Protein AF-0000000076576596 (afdb_homodimer)

Structure (mmCIF, N/CA/C/O backbone):
data_AF-0000000076576596-model_v1
#
loop_
_entity.id
_entity.type
_entity.pdbx_description
1 polymer 'CMP/dCMP-type deaminase domain-containing protein'
#
loop_
_atom_site.group_PDB
_atom_site.id
_atom_site.type_symbol
_atom_site.label_atom_id
_atom_site.label_alt_id
_atom_site.label_comp_id
_atom_site.label_asym_id
_atom_site.label_entity_id
_atom_site.label_seq_id
_atom_site.pdbx_PDB_ins_code
_atom_site.Cartn_x
_atom_site.Cartn_y
_atom_site.Cartn_z
_atom_site.occupancy
_atom_site.B_iso_or_equiv
_atom_site.auth_seq_id
_atom_site.auth_comp_id
_atom_site.auth_asym_id
_atom_site.auth_atom_id
_atom_site.pdbx_PDB_model_num
ATOM 1 N N . MET A 1 1 ? -6.586 -19.156 -8.461 1 98.44 1 MET A N 1
ATOM 2 C CA . MET A 1 1 ? -5.191 -19.266 -8.031 1 98.44 1 MET A CA 1
ATOM 3 C C . MET A 1 1 ? -4.281 -19.562 -9.219 1 98.44 1 MET A C 1
ATOM 5 O O . MET A 1 1 ? -3.191 -19 -9.32 1 98.44 1 MET A O 1
ATOM 9 N N . GLU A 1 2 ? -4.719 -20.391 -10.133 1 98.69 2 GLU A N 1
ATOM 10 C CA . GLU A 1 2 ? -3.922 -20.641 -11.328 1 98.69 2 GLU A CA 1
ATOM 11 C C . GLU A 1 2 ? -3.631 -19.359 -12.086 1 98.69 2 GLU A C 1
ATOM 13 O O . GLU A 1 2 ? -2.514 -19.156 -12.57 1 98.69 2 GLU A O 1
ATOM 18 N N . ARG A 1 3 ? -4.645 -18.484 -12.211 1 98.88 3 ARG A N 1
ATOM 19 C CA . ARG A 1 3 ? -4.473 -17.203 -12.891 1 98.88 3 ARG A CA 1
ATOM 20 C C . ARG A 1 3 ? -3.486 -16.312 -12.141 1 98.88 3 ARG A C 1
ATOM 22 O O . ARG A 1 3 ? -2.629 -15.672 -12.758 1 98.88 3 ARG A O 1
ATOM 29 N N . ALA A 1 4 ? -3.586 -16.234 -10.836 1 98.94 4 ALA A N 1
ATOM 30 C CA . ALA A 1 4 ? -2.65 -15.453 -10.031 1 98.94 4 ALA A CA 1
ATOM 31 C C . ALA A 1 4 ? -1.221 -15.953 -10.211 1 98.94 4 ALA A C 1
ATOM 33 O O . ALA A 1 4 ? -0.292 -15.156 -10.367 1 98.94 4 ALA A O 1
ATOM 34 N N . ILE A 1 5 ? -1.035 -17.25 -10.148 1 98.94 5 ILE A N 1
ATOM 35 C CA . ILE A 1 5 ? 0.281 -17.859 -10.312 1 98.94 5 ILE A CA 1
ATOM 36 C C . ILE A 1 5 ? 0.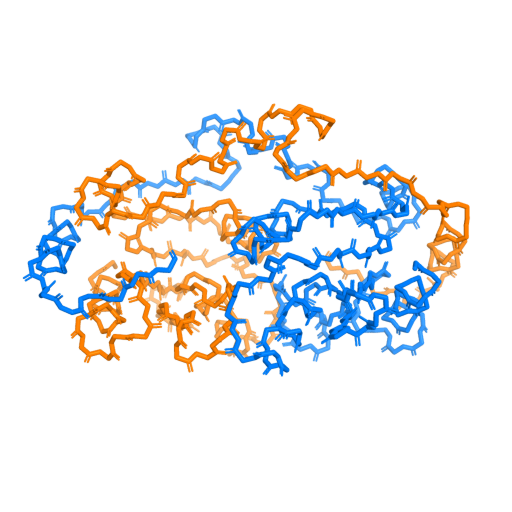812 -17.547 -11.711 1 98.94 5 ILE A C 1
ATOM 38 O O . ILE A 1 5 ? 1.99 -17.219 -11.883 1 98.94 5 ILE A O 1
ATOM 42 N N . TYR A 1 6 ? -0.051 -17.609 -12.703 1 98.94 6 TYR A N 1
ATOM 43 C CA . TYR A 1 6 ? 0.369 -17.266 -14.055 1 98.94 6 TYR A CA 1
ATOM 44 C C . TYR A 1 6 ? 0.829 -15.812 -14.125 1 98.94 6 TYR A C 1
ATOM 46 O O . TYR A 1 6 ? 1.854 -15.508 -14.742 1 98.94 6 TYR A O 1
ATOM 54 N N . LEU A 1 7 ? 0.094 -14.914 -13.555 1 98.94 7 LEU A N 1
ATOM 55 C CA . LEU A 1 7 ? 0.462 -13.508 -13.547 1 98.94 7 LEU A CA 1
ATOM 56 C C . LEU A 1 7 ? 1.801 -13.297 -12.844 1 98.94 7 LEU A C 1
ATOM 58 O O . LEU A 1 7 ? 2.578 -12.422 -13.227 1 98.94 7 LEU A O 1
ATOM 62 N N . SER A 1 8 ? 2.033 -14.07 -11.789 1 98.75 8 SER A N 1
ATOM 63 C CA . SER A 1 8 ? 3.338 -14 -11.141 1 98.75 8 SER A CA 1
ATOM 64 C C . SER A 1 8 ? 4.457 -14.398 -12.094 1 98.75 8 SER A C 1
ATOM 66 O O . SER A 1 8 ? 5.531 -13.797 -12.078 1 98.75 8 SER A O 1
ATOM 68 N N . ARG A 1 9 ? 4.223 -15.406 -12.93 1 98.56 9 ARG A N 1
ATOM 69 C CA . ARG A 1 9 ? 5.172 -15.82 -13.953 1 98.56 9 ARG A CA 1
ATOM 70 C C . ARG A 1 9 ? 5.398 -14.703 -14.969 1 98.56 9 ARG A C 1
ATOM 72 O O . ARG A 1 9 ? 6.535 -14.438 -15.367 1 98.56 9 ARG A O 1
ATOM 79 N N . VAL A 1 10 ? 4.355 -14.055 -15.383 1 98.62 10 VAL A N 1
ATOM 80 C CA . VAL A 1 10 ? 4.438 -12.93 -16.312 1 98.62 10 VAL A CA 1
ATOM 81 C C . VAL A 1 10 ? 5.355 -11.852 -15.734 1 98.62 10 VAL A C 1
ATOM 83 O O . VAL A 1 10 ? 6.254 -11.359 -16.422 1 98.62 10 VAL A O 1
ATOM 86 N N . ALA A 1 11 ? 5.207 -11.562 -14.469 1 98.06 11 ALA A N 1
ATOM 87 C CA . ALA A 1 11 ? 5.969 -10.5 -13.82 1 98.06 11 ALA A CA 1
ATOM 88 C C . ALA A 1 11 ? 7.453 -10.844 -13.766 1 98.06 11 ALA A C 1
ATOM 90 O O . ALA A 1 11 ? 8.297 -10.055 -14.195 1 98.06 11 ALA A O 1
ATOM 91 N N . GLY A 1 12 ? 7.75 -11.984 -13.242 1 96.81 12 GLY A N 1
ATOM 92 C CA . GLY A 1 12 ? 9.125 -12.305 -12.906 1 96.81 12 GLY A CA 1
ATOM 93 C C . GLY A 1 12 ? 9.891 -12.945 -14.055 1 96.81 12 GLY A C 1
ATOM 94 O O . GLY A 1 12 ? 11.102 -12.766 -14.18 1 96.81 12 GLY A O 1
ATOM 95 N N . LEU A 1 13 ? 9.172 -13.711 -14.906 1 97.19 13 LEU A N 1
ATOM 96 C CA . LEU A 1 13 ? 9.867 -14.555 -15.875 1 97.19 13 LEU A CA 1
ATOM 97 C C . LEU A 1 13 ? 9.656 -14.039 -17.297 1 97.19 13 LEU A C 1
ATOM 99 O O . LEU A 1 13 ? 10.578 -14.047 -18.109 1 97.19 13 LEU A O 1
ATOM 103 N N . GLU A 1 14 ? 8.508 -13.578 -17.609 1 97.12 14 GLU A N 1
ATOM 104 C CA . GLU A 1 14 ? 8.203 -13.234 -19 1 97.12 14 GLU A CA 1
ATOM 105 C C . GLU A 1 14 ? 8.508 -11.766 -19.281 1 97.12 14 GLU A C 1
ATOM 107 O O . GLU A 1 14 ? 9.266 -11.453 -20.203 1 97.12 14 GLU A O 1
ATOM 112 N N . LYS A 1 15 ? 7.977 -10.867 -18.469 1 97 15 LYS A N 1
ATOM 113 C CA . LYS A 1 15 ? 8.125 -9.438 -18.719 1 97 15 LYS A CA 1
ATOM 114 C C . LYS A 1 15 ? 9.195 -8.828 -17.828 1 97 15 LYS A C 1
ATOM 116 O O . LYS A 1 15 ? 9.68 -7.727 -18.078 1 97 15 LYS A O 1
ATOM 121 N N . ARG A 1 16 ? 9.5 -9.516 -16.766 1 95.81 16 ARG A N 1
ATOM 122 C CA . ARG A 1 16 ? 10.562 -9.109 -15.852 1 95.81 16 ARG A CA 1
ATOM 123 C C . ARG A 1 16 ? 10.32 -7.699 -15.32 1 95.81 16 ARG A C 1
ATOM 125 O O . ARG A 1 16 ? 11.219 -6.859 -15.344 1 95.81 16 ARG A O 1
ATOM 132 N N . THR A 1 17 ? 9.117 -7.457 -14.883 1 96.81 17 THR A N 1
ATOM 133 C CA . THR A 1 17 ? 8.688 -6.152 -14.383 1 96.81 17 THR A CA 1
ATOM 134 C C . THR A 1 17 ? 8.945 -6.035 -12.883 1 96.81 17 THR A C 1
ATOM 136 O O . THR A 1 17 ? 8.766 -4.965 -12.305 1 96.81 17 THR A O 1
ATOM 139 N N . GLY A 1 18 ? 9.344 -7.078 -12.25 1 95.06 18 GLY A N 1
ATOM 140 C CA . GLY A 1 18 ? 9.602 -7.234 -10.828 1 95.06 18 GLY A CA 1
ATOM 141 C C . GLY A 1 18 ? 9.68 -8.68 -10.391 1 95.06 18 GLY A C 1
ATOM 142 O O . GLY A 1 18 ? 9.914 -9.57 -11.203 1 95.06 18 GLY A O 1
ATOM 143 N N . GLY A 1 19 ? 9.586 -8.969 -9.109 1 95.31 19 GLY A N 1
ATOM 144 C CA . GLY A 1 19 ? 9.555 -10.336 -8.617 1 95.31 19 GLY A CA 1
ATOM 145 C C . GLY A 1 19 ? 8.312 -11.094 -9.031 1 95.31 19 GLY A C 1
ATOM 146 O O . GLY A 1 19 ? 7.375 -10.508 -9.578 1 95.31 19 GLY A O 1
ATOM 147 N N . CYS A 1 20 ? 8.312 -12.359 -8.766 1 97.5 20 CYS A N 1
ATOM 148 C CA . CYS A 1 20 ? 7.223 -13.242 -9.172 1 97.5 20 CYS A CA 1
ATOM 149 C C . CYS A 1 20 ? 6.027 -13.102 -8.234 1 97.5 20 CYS A C 1
ATOM 151 O O . CYS A 1 20 ? 5.781 -13.977 -7.398 1 97.5 20 CYS A O 1
ATOM 153 N N . PHE A 1 21 ? 5.27 -12.109 -8.422 1 98.25 21 PHE A N 1
ATOM 154 C CA . PHE A 1 21 ? 4.082 -11.852 -7.625 1 98.25 21 PHE A CA 1
ATOM 155 C C . PHE A 1 21 ? 2.898 -11.484 -8.516 1 98.25 21 PHE A C 1
ATOM 157 O O . PHE A 1 21 ? 2.992 -10.562 -9.336 1 98.25 21 PHE A O 1
ATOM 164 N N . GLY A 1 22 ? 1.83 -12.156 -8.445 1 98.88 22 GLY A N 1
ATOM 165 C CA . GLY A 1 22 ? 0.584 -11.914 -9.156 1 98.88 22 GLY A CA 1
ATOM 166 C C . GLY A 1 22 ? -0.646 -12.148 -8.297 1 98.88 22 GLY A C 1
ATOM 167 O O . GLY A 1 22 ? -0.59 -12.883 -7.312 1 98.88 22 GLY A O 1
ATOM 168 N N . ALA A 1 23 ? -1.757 -11.477 -8.617 1 98.94 23 ALA A N 1
ATOM 169 C CA . ALA A 1 23 ? -2.979 -11.586 -7.828 1 98.94 23 ALA A CA 1
ATOM 170 C C . ALA A 1 23 ? -4.215 -11.328 -8.688 1 98.94 23 ALA A C 1
ATOM 172 O O . ALA A 1 23 ? -4.129 -10.656 -9.719 1 98.94 23 ALA A O 1
ATOM 173 N N . VAL A 1 24 ? -5.355 -11.836 -8.273 1 98.94 24 VAL A N 1
ATOM 174 C CA . VAL A 1 24 ? -6.648 -11.531 -8.875 1 98.94 24 VAL A CA 1
ATOM 175 C C . VAL A 1 24 ? -7.695 -11.328 -7.781 1 98.94 24 VAL A C 1
ATOM 177 O O . VAL A 1 24 ? -7.594 -11.906 -6.699 1 98.94 24 VAL A O 1
ATOM 180 N N . VAL A 1 25 ? -8.594 -10.492 -7.984 1 98.94 25 VAL A N 1
ATOM 181 C CA . VAL A 1 25 ? -9.773 -10.297 -7.148 1 98.94 25 VAL A CA 1
ATOM 182 C C . VAL A 1 25 ? -10.984 -10.945 -7.809 1 98.94 25 VAL A C 1
ATOM 184 O O . VAL A 1 25 ? -11.242 -10.734 -9 1 98.94 25 VAL A O 1
ATOM 187 N N . VAL A 1 26 ? -11.703 -11.719 -7.074 1 98.94 26 VAL A N 1
ATOM 188 C CA . VAL A 1 26 ? -12.836 -12.477 -7.594 1 98.94 26 VAL A CA 1
ATOM 189 C C . VAL A 1 26 ? -14.109 -12.078 -6.852 1 98.94 26 VAL A C 1
ATOM 191 O O . VAL A 1 26 ? -14.094 -11.922 -5.625 1 98.94 26 VAL A O 1
ATOM 194 N N . LYS A 1 27 ? -15.172 -11.844 -7.516 1 98.75 27 LYS A N 1
ATOM 195 C CA . LYS A 1 27 ? -16.516 -11.609 -6.984 1 98.75 27 LYS A CA 1
ATOM 196 C C . LYS A 1 27 ? -17.531 -12.539 -7.629 1 98.75 27 LYS A C 1
ATOM 198 O O . LYS A 1 27 ? -17.656 -12.578 -8.852 1 98.75 27 LYS A O 1
ATOM 203 N N . ASN A 1 28 ? -18.156 -13.312 -6.883 1 97.88 28 ASN A N 1
ATOM 204 C CA . ASN A 1 28 ? -19.172 -14.227 -7.379 1 97.88 28 ASN A CA 1
ATOM 205 C C . ASN A 1 28 ? -18.625 -15.125 -8.492 1 97.88 28 ASN A C 1
ATOM 207 O O . ASN A 1 28 ? -19.234 -15.234 -9.555 1 97.88 28 ASN A O 1
ATOM 211 N N . GLY A 1 29 ? -17.469 -15.57 -8.305 1 97.56 29 GLY A N 1
ATOM 212 C CA . GLY A 1 29 ? -16.875 -16.562 -9.188 1 97.56 29 GLY A CA 1
ATOM 213 C C . GLY A 1 29 ? -16.25 -15.961 -10.43 1 97.56 29 GLY A C 1
ATOM 214 O O . GLY A 1 29 ? -15.703 -16.688 -11.273 1 97.56 29 GLY A O 1
ATOM 215 N N . LYS A 1 30 ? -16.25 -14.664 -10.492 1 98.62 30 LYS A N 1
ATOM 216 C CA . LYS A 1 30 ? -15.695 -13.984 -11.656 1 98.62 30 LYS A CA 1
ATOM 217 C C . LYS A 1 30 ? -14.523 -13.094 -11.266 1 98.62 30 LYS A C 1
ATOM 219 O O . LYS A 1 30 ? -14.562 -12.422 -10.234 1 98.62 30 LYS A O 1
ATOM 224 N N . ILE A 1 31 ? -13.555 -13.148 -12.109 1 98.88 31 ILE A N 1
ATOM 225 C CA . ILE A 1 31 ? -12.422 -12.25 -11.898 1 98.88 31 ILE A CA 1
ATOM 226 C C . ILE A 1 31 ? -12.836 -10.812 -12.211 1 98.88 31 ILE A C 1
ATOM 228 O O . ILE A 1 31 ? -13.289 -10.516 -13.32 1 98.88 31 ILE A O 1
ATOM 232 N N . VAL A 1 32 ? -12.656 -9.914 -11.234 1 98.88 32 VAL A N 1
ATOM 233 C CA . VAL A 1 32 ? -13.055 -8.523 -11.438 1 98.88 32 VAL A CA 1
ATOM 234 C C . VAL A 1 32 ? -11.828 -7.617 -11.352 1 98.88 32 VAL A C 1
ATOM 236 O O . VAL A 1 32 ? -11.938 -6.406 -11.547 1 98.88 32 VAL A O 1
ATOM 239 N N . GLY A 1 33 ? -10.695 -8.109 -11.109 1 98.94 33 GLY A N 1
ATOM 240 C CA . GLY A 1 33 ? -9.438 -7.379 -11.078 1 98.94 33 GLY A CA 1
ATOM 241 C C . GLY A 1 33 ? -8.219 -8.281 -11.141 1 98.94 33 GLY A C 1
ATOM 242 O O . GLY A 1 33 ? -8.25 -9.406 -10.633 1 98.94 33 GLY A O 1
ATOM 243 N N . GLU A 1 34 ? -7.211 -7.824 -11.742 1 98.94 34 GLU A N 1
ATOM 244 C CA . GLU A 1 34 ? -5.953 -8.555 -11.859 1 98.94 34 GLU A CA 1
ATOM 245 C C . GLU A 1 34 ? -4.754 -7.621 -11.734 1 98.94 34 GLU A C 1
ATOM 247 O O . GLU A 1 34 ? -4.848 -6.438 -12.055 1 98.94 34 GLU A O 1
ATOM 252 N N . GLY A 1 35 ? -3.697 -8.188 -11.266 1 98.81 35 GLY A N 1
ATOM 253 C CA . GLY A 1 35 ? -2.457 -7.43 -11.164 1 98.81 35 GLY A CA 1
ATOM 254 C C . GLY A 1 35 ? -1.236 -8.312 -10.977 1 98.81 35 GLY A C 1
ATOM 255 O O . GLY A 1 35 ? -1.35 -9.453 -10.516 1 98.81 35 GLY A O 1
ATOM 256 N N . TYR A 1 36 ? -0.138 -7.84 -11.406 1 98.81 36 TYR A N 1
ATOM 257 C CA . TYR A 1 36 ? 1.157 -8.445 -11.125 1 98.81 36 TYR A CA 1
ATOM 258 C C . TYR A 1 36 ? 2.209 -7.383 -10.828 1 98.81 36 TYR A C 1
ATOM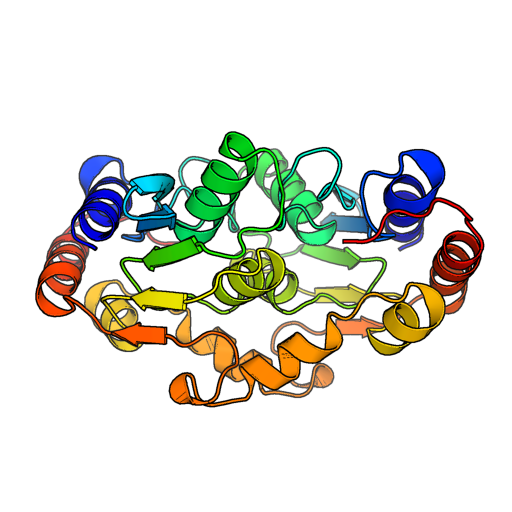 260 O O . TYR A 1 36 ? 1.974 -6.195 -11.047 1 98.81 36 TYR A O 1
ATOM 268 N N . ASN A 1 37 ? 3.303 -7.824 -10.305 1 98.25 37 ASN A N 1
ATOM 269 C CA . ASN A 1 37 ? 4.359 -6.938 -9.828 1 98.25 37 ASN A CA 1
ATOM 270 C C . ASN A 1 37 ? 4.922 -6.078 -10.953 1 98.25 37 ASN A C 1
ATOM 272 O O . ASN A 1 37 ? 5.297 -6.594 -12.008 1 98.25 37 ASN A O 1
ATOM 276 N N . ASN A 1 38 ? 4.918 -4.738 -10.734 1 98.19 38 ASN A N 1
ATOM 277 C CA . ASN A 1 38 ? 5.43 -3.795 -11.727 1 98.19 38 ASN A CA 1
ATOM 278 C C . ASN A 1 38 ? 6.395 -2.795 -11.094 1 98.19 38 ASN A C 1
ATOM 280 O O . ASN A 1 38 ? 6.578 -1.692 -11.617 1 98.19 38 ASN A O 1
ATOM 284 N N . VAL A 1 39 ? 7.031 -3.117 -9.992 1 97.88 39 VAL A N 1
ATOM 285 C CA . VAL A 1 39 ? 7.898 -2.236 -9.219 1 97.88 39 VAL A CA 1
ATOM 286 C C . VAL A 1 39 ? 9.016 -1.7 -10.109 1 97.88 39 VAL A C 1
ATOM 288 O O . VAL A 1 39 ? 9.258 -0.491 -10.148 1 97.88 39 VAL A O 1
ATOM 291 N N . ILE A 1 40 ? 9.656 -2.531 -10.859 1 96.38 40 ILE A N 1
ATOM 292 C CA . ILE A 1 40 ? 10.836 -2.158 -11.633 1 96.38 40 ILE A CA 1
ATOM 293 C C . ILE A 1 40 ? 10.414 -1.418 -12.898 1 96.38 40 ILE A C 1
ATOM 295 O O . ILE A 1 40 ? 10.922 -0.334 -13.195 1 96.38 40 ILE A O 1
ATOM 299 N N . SER A 1 41 ? 9.461 -1.935 -13.602 1 96.44 41 SER A N 1
ATOM 300 C CA . SER A 1 41 ? 9.094 -1.376 -14.898 1 96.44 41 SER A CA 1
ATOM 301 C C . SER A 1 41 ? 8.508 0.025 -14.75 1 96.44 41 SER A C 1
ATOM 303 O O . SER A 1 41 ? 8.586 0.838 -15.68 1 96.44 41 SER A O 1
ATOM 305 N N . HIS A 1 42 ? 7.992 0.365 -13.555 1 97.06 42 HIS A N 1
ATOM 306 C CA . HIS A 1 42 ? 7.324 1.652 -13.406 1 97.06 42 HIS A CA 1
ATOM 307 C C . HIS A 1 42 ? 7.969 2.492 -12.312 1 97.06 42 HIS A C 1
ATOM 309 O O . HIS A 1 42 ? 7.438 3.537 -11.93 1 97.06 42 HIS A O 1
ATOM 315 N N . ASN A 1 43 ? 9.07 2.027 -11.812 1 97.62 43 ASN A N 1
ATOM 316 C CA . ASN A 1 43 ? 9.711 2.709 -10.695 1 97.62 43 ASN A CA 1
ATOM 317 C C . ASN A 1 43 ? 8.711 3.045 -9.594 1 97.62 43 ASN A C 1
ATOM 319 O O . ASN A 1 43 ? 8.602 4.199 -9.18 1 97.62 43 ASN A O 1
ATOM 323 N N . ASP A 1 44 ? 7.977 2.111 -9.156 1 98.5 44 ASP A N 1
ATOM 324 C CA . ASP A 1 44 ? 6.938 2.283 -8.141 1 98.5 44 ASP A CA 1
ATOM 325 C C . ASP A 1 44 ? 7 1.176 -7.094 1 98.5 44 ASP A C 1
ATOM 327 O O . ASP A 1 44 ? 6.477 0.08 -7.309 1 98.5 44 ASP A O 1
ATOM 331 N N . PRO A 1 45 ? 7.551 1.471 -5.941 1 98.06 45 PRO A N 1
ATOM 332 C CA . PRO A 1 45 ? 7.738 0.432 -4.926 1 98.06 45 PRO A CA 1
ATOM 333 C C . PRO A 1 45 ? 6.418 -0.088 -4.363 1 98.06 45 PRO A C 1
ATOM 335 O O . PRO A 1 45 ? 6.402 -1.083 -3.635 1 98.06 45 PRO A O 1
ATOM 338 N N . THR A 1 46 ? 5.273 0.53 -4.738 1 98.31 46 THR A N 1
ATOM 339 C CA . THR A 1 46 ? 3.984 0.136 -4.184 1 98.31 46 THR A CA 1
ATOM 340 C C . THR A 1 46 ? 3.205 -0.722 -5.176 1 98.31 46 THR A C 1
ATOM 342 O O . THR A 1 46 ? 2.139 -1.244 -4.848 1 98.31 46 THR A O 1
ATOM 345 N N . TRP A 1 47 ? 3.73 -0.836 -6.395 1 98.38 47 TRP A N 1
ATOM 346 C CA . TRP A 1 47 ? 2.98 -1.534 -7.434 1 98.38 47 TRP A CA 1
ATOM 347 C C . TRP A 1 47 ? 3.205 -3.041 -7.348 1 98.38 47 TRP A C 1
ATOM 349 O O . TRP A 1 47 ? 3.684 -3.658 -8.297 1 98.38 47 TRP A O 1
ATOM 359 N N . HIS A 1 48 ? 2.787 -3.633 -6.246 1 98.38 48 HIS A N 1
ATOM 360 C CA . HIS A 1 48 ? 2.764 -5.078 -6.055 1 98.38 48 HIS A CA 1
ATOM 361 C C . HIS A 1 48 ? 1.558 -5.707 -6.746 1 98.38 48 HIS A C 1
ATOM 363 O O . HIS A 1 48 ? 0.627 -5 -7.141 1 98.38 48 HIS A O 1
ATOM 369 N N . GLY A 1 49 ? 1.623 -6.988 -6.934 1 98.75 49 GLY A N 1
ATOM 370 C CA . GLY A 1 49 ? 0.534 -7.699 -7.582 1 98.75 49 GLY A CA 1
ATOM 371 C C . GLY A 1 49 ? -0.811 -7.465 -6.922 1 98.75 49 GLY A C 1
ATOM 372 O O . GLY A 1 49 ? -1.809 -7.219 -7.605 1 98.75 49 GLY A O 1
ATOM 373 N N . GLU A 1 50 ? -0.914 -7.574 -5.566 1 98.81 50 GLU A N 1
ATOM 374 C CA . GLU A 1 50 ? -2.154 -7.391 -4.816 1 98.81 50 GLU A CA 1
ATOM 375 C C . GLU A 1 50 ? -2.684 -5.969 -4.969 1 98.81 50 GLU A C 1
ATOM 377 O O . GLU A 1 50 ? -3.885 -5.766 -5.164 1 98.81 50 GLU A O 1
ATOM 382 N N . VAL A 1 51 ? -1.757 -4.996 -4.848 1 98.88 51 VAL A N 1
ATOM 383 C CA . VAL A 1 51 ? -2.143 -3.594 -4.984 1 98.88 51 VAL A CA 1
ATOM 384 C C . VAL A 1 51 ? -2.721 -3.35 -6.375 1 98.88 51 VAL A C 1
ATOM 386 O O . VAL A 1 51 ? -3.771 -2.717 -6.516 1 98.88 51 VAL A O 1
ATOM 389 N N . GLY A 1 52 ? -2.055 -3.879 -7.395 1 98.81 52 GLY A N 1
ATOM 390 C CA . GLY A 1 52 ? -2.566 -3.766 -8.75 1 98.81 52 GLY A CA 1
ATOM 391 C C . GLY A 1 52 ? -3.945 -4.375 -8.922 1 98.81 52 GLY A C 1
ATOM 392 O O . GLY A 1 52 ? -4.82 -3.775 -9.555 1 98.81 52 GLY A O 1
ATOM 393 N N . ALA A 1 53 ? -4.133 -5.555 -8.422 1 98.94 53 ALA A N 1
ATOM 394 C CA . ALA A 1 53 ? -5.406 -6.258 -8.555 1 98.94 53 ALA A CA 1
ATOM 395 C C . ALA A 1 53 ? -6.527 -5.5 -7.852 1 98.94 53 ALA A C 1
ATOM 397 O O . ALA A 1 53 ? -7.637 -5.387 -8.375 1 98.94 53 ALA A O 1
ATOM 398 N N . ILE A 1 54 ? -6.246 -5.016 -6.66 1 98.94 54 ILE A N 1
ATOM 399 C CA . ILE A 1 54 ? -7.227 -4.273 -5.871 1 98.94 54 ILE A CA 1
ATOM 400 C C . ILE A 1 54 ? -7.605 -2.988 -6.605 1 98.94 54 ILE A C 1
ATOM 402 O O . ILE A 1 54 ? -8.789 -2.656 -6.711 1 98.94 54 ILE A O 1
ATOM 406 N N . ARG A 1 55 ? -6.605 -2.275 -7.141 1 98.75 55 ARG A N 1
ATOM 407 C CA . ARG A 1 55 ? -6.879 -1.052 -7.887 1 98.75 55 ARG A CA 1
ATOM 408 C C . ARG A 1 55 ? -7.719 -1.342 -9.125 1 98.75 55 ARG A C 1
ATOM 410 O O . ARG A 1 55 ? -8.672 -0.621 -9.414 1 98.75 55 ARG A O 1
ATOM 417 N N . ASP A 1 56 ? -7.363 -2.352 -9.836 1 98.88 56 ASP A N 1
ATOM 418 C CA . ASP A 1 56 ? -8.102 -2.76 -11.023 1 98.88 56 ASP A CA 1
ATOM 419 C C . ASP A 1 56 ? -9.555 -3.082 -10.688 1 98.88 56 ASP A C 1
ATOM 421 O O . ASP A 1 56 ? -10.477 -2.592 -11.344 1 98.88 56 ASP A O 1
ATOM 425 N N . ALA A 1 57 ? -9.805 -3.895 -9.68 1 98.94 57 ALA A N 1
ATOM 426 C CA . ALA A 1 57 ? -11.148 -4.273 -9.25 1 98.94 57 ALA A CA 1
ATOM 427 C C . ALA A 1 57 ? -11.961 -3.049 -8.836 1 98.94 57 ALA A C 1
ATOM 429 O O . ALA A 1 57 ? -13.125 -2.904 -9.211 1 98.94 57 ALA A O 1
ATOM 430 N N . SER A 1 58 ? -11.305 -2.176 -8.023 1 98.81 58 SER A N 1
ATOM 431 C CA . SER A 1 58 ? -11.977 -0.981 -7.527 1 98.81 58 SER A CA 1
ATOM 432 C C . SER A 1 58 ? -12.43 -0.083 -8.672 1 98.81 58 SER A C 1
ATOM 434 O O . SER A 1 58 ? -13.531 0.466 -8.641 1 98.81 58 SER A O 1
ATOM 436 N N . GLN A 1 59 ? -11.555 0.039 -9.656 1 98.5 59 GLN A N 1
ATOM 437 C CA . GLN A 1 59 ? -11.898 0.846 -10.82 1 98.5 59 GLN A CA 1
ATOM 438 C C . GLN A 1 59 ? -13.062 0.224 -11.594 1 98.5 59 GLN A C 1
ATOM 440 O O . GLN A 1 59 ? -14 0.922 -11.992 1 98.5 59 GLN A O 1
ATOM 445 N N . ARG A 1 60 ? -12.969 -0.995 -11.82 1 98.38 60 ARG A N 1
ATOM 446 C CA . ARG A 1 60 ? -13.977 -1.698 -12.602 1 98.38 60 ARG A CA 1
ATOM 447 C C . ARG A 1 60 ? -15.328 -1.677 -11.891 1 98.38 60 ARG A C 1
ATOM 449 O O . ARG A 1 60 ? -16.375 -1.564 -12.531 1 98.38 60 ARG A O 1
ATOM 456 N N . LEU A 1 61 ? -15.32 -1.798 -10.586 1 98.44 61 LEU A N 1
ATOM 457 C CA . LEU A 1 61 ? -16.547 -1.883 -9.812 1 98.44 61 LEU A CA 1
ATOM 458 C C . LEU A 1 61 ? -17.031 -0.496 -9.398 1 98.44 61 LEU A C 1
ATOM 460 O O . LEU A 1 61 ? -18.141 -0.344 -8.891 1 98.44 61 LEU A O 1
ATOM 464 N N . GLY A 1 62 ? -16.172 0.461 -9.555 1 98.19 62 GLY A N 1
ATOM 465 C CA . GLY A 1 62 ? -16.562 1.837 -9.273 1 98.19 62 GLY A CA 1
ATOM 466 C C . GLY A 1 62 ? -16.656 2.141 -7.789 1 98.19 62 GLY A C 1
ATOM 467 O O . GLY A 1 62 ? -17.516 2.922 -7.367 1 98.19 62 GLY A O 1
ATOM 468 N N . THR A 1 63 ? -15.859 1.48 -6.992 1 98.06 63 THR A N 1
ATOM 469 C CA . THR A 1 63 ? -15.875 1.67 -5.547 1 98.06 63 THR A CA 1
ATOM 470 C C . THR A 1 63 ? -14.523 1.307 -4.934 1 98.06 63 THR A C 1
ATOM 472 O O . THR A 1 63 ? -13.844 0.395 -5.414 1 98.06 63 THR A O 1
ATOM 475 N N . PRO A 1 64 ? -14.141 1.98 -3.861 1 97.44 64 PRO A N 1
ATOM 476 C CA . PRO A 1 64 ? -12.914 1.589 -3.162 1 97.44 64 PRO A CA 1
ATOM 477 C C . PRO A 1 64 ? -13.125 0.419 -2.205 1 97.44 64 PRO A C 1
ATOM 479 O O . PRO A 1 64 ? -12.172 -0.086 -1.616 1 97.44 64 PRO A O 1
ATOM 482 N N . HIS A 1 65 ? -14.32 -0.002 -1.97 1 97.62 65 HIS A N 1
ATOM 483 C CA . HIS A 1 65 ? -14.648 -1.103 -1.069 1 97.62 65 HIS A CA 1
ATOM 484 C C . HIS A 1 65 ? -15.008 -2.363 -1.848 1 97.62 65 HIS A C 1
ATOM 486 O O . HIS A 1 65 ? -15.898 -2.338 -2.701 1 97.62 65 HIS A O 1
ATOM 492 N N . LEU A 1 66 ? -14.398 -3.414 -1.477 1 98.44 66 LEU A N 1
ATOM 493 C CA . LEU A 1 66 ? -14.539 -4.652 -2.236 1 98.44 66 LEU A CA 1
ATOM 494 C C . LEU A 1 66 ? -15.18 -5.742 -1.381 1 98.44 66 LEU A C 1
ATOM 496 O O . LEU A 1 66 ? -14.805 -6.914 -1.483 1 98.44 66 LEU A O 1
ATOM 500 N N . ARG A 1 67 ? -16.078 -5.348 -0.479 1 97.75 67 ARG A N 1
ATOM 501 C CA . ARG A 1 67 ? -16.844 -6.324 0.288 1 97.75 67 ARG A CA 1
ATOM 502 C C . ARG A 1 67 ? -17.484 -7.359 -0.631 1 97.75 67 ARG A C 1
ATOM 504 O O . ARG A 1 67 ? -18.016 -7.016 -1.69 1 97.75 67 ARG A O 1
ATOM 511 N N . GLY A 1 68 ? -17.422 -8.594 -0.27 1 98.38 68 GLY A N 1
ATOM 512 C CA . GLY A 1 68 ? -17.969 -9.664 -1.1 1 98.38 68 GLY A CA 1
ATOM 513 C C . GLY A 1 68 ? -16.938 -10.227 -2.068 1 98.38 68 GLY A C 1
ATOM 514 O O . GLY A 1 68 ? -17.234 -11.18 -2.799 1 98.38 68 GLY A O 1
ATOM 515 N N . CYS A 1 69 ? -15.75 -9.672 -2.076 1 98.81 69 CYS A N 1
ATOM 516 C CA . CYS A 1 69 ? -14.711 -10.141 -2.988 1 98.81 69 CYS A CA 1
ATOM 517 C C . CYS A 1 69 ? -13.664 -10.961 -2.246 1 98.81 69 CYS A C 1
ATOM 519 O O . CYS A 1 69 ? -13.43 -10.75 -1.054 1 98.81 69 CYS A O 1
ATOM 521 N N . VAL A 1 70 ? -13.047 -11.844 -2.973 1 98.81 70 VAL A N 1
ATOM 522 C CA . VAL A 1 70 ? -11.961 -12.695 -2.498 1 98.81 70 VAL A CA 1
ATOM 523 C C . VAL A 1 70 ? -10.688 -12.391 -3.291 1 98.81 70 VAL A C 1
ATOM 525 O O . VAL A 1 70 ? -10.734 -12.219 -4.512 1 98.81 70 VAL A O 1
ATOM 528 N N . LEU A 1 71 ? -9.594 -12.32 -2.564 1 98.88 71 LEU A N 1
ATOM 529 C CA . LEU A 1 71 ? -8.305 -12.117 -3.215 1 98.88 71 LEU A CA 1
ATOM 530 C C . LEU A 1 71 ? -7.539 -13.43 -3.324 1 98.88 71 LEU A C 1
ATOM 532 O O . LEU A 1 71 ? -7.371 -14.141 -2.328 1 98.88 71 LEU A O 1
ATOM 536 N N . TYR A 1 72 ? -7.133 -13.773 -4.477 1 98.94 72 TYR A N 1
ATOM 537 C CA . TYR A 1 72 ? -6.156 -14.828 -4.707 1 98.94 72 TYR A CA 1
ATOM 538 C C . TYR A 1 72 ? -4.797 -14.25 -5.07 1 98.94 72 TYR A C 1
ATOM 540 O O . TYR A 1 72 ? -4.684 -13.461 -6.016 1 98.94 72 TYR A O 1
ATOM 548 N N . THR A 1 73 ? -3.795 -14.586 -4.363 1 98.88 73 THR A N 1
ATOM 549 C CA . THR A 1 73 ? -2.459 -14.062 -4.621 1 98.88 73 THR A CA 1
ATOM 550 C C . THR A 1 73 ? -1.425 -15.188 -4.613 1 98.88 73 THR A C 1
ATOM 552 O O . THR A 1 73 ? -1.547 -16.141 -3.846 1 98.88 73 THR A O 1
ATOM 555 N N . SER A 1 74 ? -0.413 -15.062 -5.445 1 98.81 74 SER A N 1
ATOM 556 C CA . SER A 1 74 ? 0.581 -16.109 -5.633 1 98.81 74 SER A CA 1
ATOM 557 C C . SER A 1 74 ? 1.468 -16.266 -4.402 1 98.81 74 SER A C 1
ATOM 559 O O . SER A 1 74 ? 2.178 -17.266 -4.258 1 98.81 74 SER A O 1
ATOM 561 N N . SER A 1 75 ? 1.472 -15.242 -3.547 1 97.19 75 SER A N 1
ATOM 562 C CA . SER A 1 75 ? 2.295 -15.281 -2.342 1 97.19 75 SER A CA 1
ATOM 563 C C . SER A 1 75 ? 1.595 -14.594 -1.175 1 97.19 75 SER A C 1
ATOM 565 O O . SER A 1 75 ? 0.779 -13.695 -1.376 1 97.19 75 SER A O 1
ATOM 567 N N . GLU A 1 76 ? 1.957 -15 0.015 1 95.06 76 GLU A N 1
ATOM 568 C CA . GLU A 1 76 ? 1.437 -14.336 1.208 1 95.06 76 GLU A CA 1
ATOM 569 C C . GLU A 1 76 ? 1.658 -12.828 1.145 1 95.06 76 GLU A C 1
ATOM 571 O O . GLU A 1 76 ? 2.766 -12.367 0.858 1 95.06 76 GLU A O 1
ATOM 576 N N . PRO A 1 77 ? 0.597 -12.086 1.413 1 95.38 77 PRO A N 1
ATOM 577 C CA . PRO A 1 77 ? 0.744 -10.633 1.311 1 95.38 77 PRO A CA 1
ATOM 578 C C . PRO A 1 77 ? 1.782 -10.078 2.281 1 95.38 77 PRO A C 1
ATOM 580 O O . PRO A 1 77 ? 1.83 -10.484 3.443 1 95.38 77 PRO A O 1
ATOM 583 N N . CYS A 1 78 ? 2.645 -9.18 1.794 1 94.19 78 CYS A N 1
ATOM 584 C CA . CYS A 1 78 ? 3.477 -8.391 2.695 1 94.19 78 CYS A CA 1
ATOM 585 C C . CYS A 1 78 ? 2.627 -7.438 3.525 1 94.19 78 CYS A C 1
ATOM 587 O O . CYS A 1 78 ? 1.439 -7.258 3.248 1 94.19 78 CYS A O 1
ATOM 589 N N . PRO A 1 79 ? 3.176 -6.77 4.48 1 93.19 79 PRO A N 1
ATOM 590 C CA . PRO A 1 79 ? 2.373 -5.875 5.316 1 93.19 79 PRO A CA 1
ATOM 591 C C . PRO A 1 79 ? 1.674 -4.785 4.504 1 93.19 79 PRO A C 1
ATOM 593 O O . PRO A 1 79 ? 0.52 -4.449 4.781 1 93.19 79 PRO A O 1
ATOM 596 N N . MET A 1 80 ? 2.33 -4.207 3.527 1 96.12 80 MET A N 1
ATOM 597 C CA . MET A 1 80 ? 1.722 -3.186 2.682 1 96.12 80 MET A CA 1
ATOM 598 C C . MET A 1 80 ? 0.467 -3.723 1.998 1 96.12 80 MET A C 1
ATOM 600 O O . MET A 1 80 ? -0.59 -3.09 2.047 1 96.12 80 MET A O 1
ATOM 604 N N . CYS A 1 81 ? 0.609 -4.84 1.402 1 97.5 81 CYS A N 1
ATOM 605 C CA . CYS A 1 81 ? -0.493 -5.422 0.644 1 97.5 81 CYS A CA 1
ATOM 606 C C . CYS A 1 81 ? -1.612 -5.879 1.57 1 97.5 81 CYS A C 1
ATOM 608 O O . CYS A 1 81 ? -2.789 -5.82 1.209 1 97.5 81 CYS A O 1
ATOM 610 N N . MET A 1 82 ? -1.225 -6.422 2.717 1 95.38 82 MET A N 1
ATOM 611 C CA . MET A 1 82 ? -2.254 -6.777 3.688 1 95.38 82 MET A CA 1
ATOM 612 C C . MET A 1 82 ? -3.045 -5.547 4.117 1 95.38 82 MET A C 1
ATOM 614 O O . MET A 1 82 ? -4.273 -5.602 4.23 1 95.38 82 MET A O 1
ATOM 618 N N . GLY A 1 83 ? -2.311 -4.488 4.43 1 95.56 83 GLY A N 1
ATOM 619 C CA . GLY A 1 83 ? -2.998 -3.238 4.711 1 95.56 83 GLY A CA 1
ATOM 620 C C . GLY A 1 83 ? -3.957 -2.822 3.615 1 95.56 83 GLY A C 1
ATOM 621 O O . GLY A 1 83 ? -5.074 -2.379 3.895 1 95.56 83 GLY A O 1
ATOM 622 N N . ALA A 1 84 ? -3.523 -2.953 2.342 1 97.88 84 ALA A N 1
ATOM 623 C CA . ALA A 1 84 ? -4.379 -2.641 1.2 1 97.88 84 ALA A CA 1
ATOM 624 C C . ALA A 1 84 ? -5.652 -3.484 1.223 1 97.88 84 ALA A C 1
ATOM 626 O O . ALA A 1 84 ? -6.738 -2.984 0.923 1 97.88 84 ALA A O 1
ATOM 627 N N . CYS A 1 85 ? -5.535 -4.75 1.571 1 97.62 85 CYS A N 1
ATOM 628 C CA . CYS A 1 85 ? -6.688 -5.645 1.649 1 97.62 85 CYS A CA 1
ATOM 629 C C . CYS A 1 85 ? -7.684 -5.156 2.693 1 97.62 85 CYS A C 1
ATOM 631 O O . CYS A 1 85 ? -8.898 -5.207 2.473 1 97.62 85 CYS A O 1
ATOM 633 N N . TYR A 1 86 ? -7.18 -4.754 3.846 1 95.88 86 TYR A N 1
ATOM 634 C CA . TYR A 1 86 ? -8.055 -4.254 4.902 1 95.88 86 TYR A CA 1
ATOM 635 C C . TYR A 1 86 ? -8.781 -2.992 4.449 1 95.88 86 TYR A C 1
ATOM 637 O O . TYR A 1 86 ? -10 -2.875 4.629 1 95.88 86 TYR A O 1
ATOM 645 N N . TRP A 1 87 ? -8.055 -2.072 3.836 1 96.12 87 TRP A N 1
ATOM 646 C CA . TRP A 1 87 ? -8.672 -0.828 3.387 1 96.12 87 TRP A CA 1
ATOM 647 C C . TRP A 1 87 ? -9.719 -1.097 2.312 1 96.12 87 TRP A C 1
ATOM 649 O O . TRP A 1 87 ? -10.734 -0.397 2.234 1 96.12 87 TRP A O 1
ATOM 659 N N . ALA A 1 88 ? -9.461 -2.125 1.489 1 97.69 88 ALA A N 1
ATOM 660 C CA . ALA A 1 88 ? -10.367 -2.465 0.394 1 97.69 88 ALA A CA 1
ATOM 661 C C . ALA A 1 88 ? -11.547 -3.285 0.895 1 97.69 88 ALA A C 1
ATOM 663 O O . ALA A 1 88 ? -12.531 -3.477 0.172 1 97.69 88 ALA A O 1
ATOM 664 N N . ARG A 1 89 ? -11.43 -3.812 2.113 1 96.5 89 ARG A N 1
ATOM 665 C CA . ARG A 1 89 ? -12.469 -4.629 2.738 1 96.5 89 ARG A CA 1
ATOM 666 C C . ARG A 1 89 ? -12.625 -5.961 2.016 1 96.5 89 ARG A C 1
ATOM 668 O O . ARG A 1 89 ? -13.742 -6.422 1.787 1 96.5 89 ARG A O 1
ATOM 675 N N . ILE A 1 90 ? -11.5 -6.535 1.629 1 98.12 90 ILE A N 1
ATOM 676 C CA . ILE A 1 90 ? -11.484 -7.887 1.075 1 98.12 90 ILE A CA 1
ATOM 677 C C . ILE A 1 90 ? -12.016 -8.875 2.111 1 98.12 90 ILE A C 1
ATOM 679 O O . ILE A 1 90 ? -11.672 -8.789 3.291 1 98.12 90 ILE A O 1
ATOM 683 N N . ASP A 1 91 ? -12.805 -9.812 1.711 1 97.94 91 ASP A N 1
ATOM 684 C CA . ASP A 1 91 ? -13.453 -10.727 2.646 1 97.94 91 ASP A CA 1
ATOM 685 C C . ASP A 1 91 ? -12.516 -11.867 3.045 1 97.94 91 ASP A C 1
ATOM 687 O O . ASP A 1 91 ? -12.586 -12.375 4.168 1 97.94 91 ASP A O 1
ATOM 691 N N . LYS A 1 92 ? -11.781 -12.273 2.105 1 97.5 92 LYS A N 1
ATOM 692 C CA . LYS A 1 92 ? -10.953 -13.461 2.303 1 97.5 92 LYS A CA 1
ATOM 693 C C . LYS A 1 92 ? -9.758 -13.461 1.355 1 97.5 92 LYS A C 1
ATOM 695 O O . LYS A 1 92 ? -9.828 -12.906 0.259 1 97.5 92 LYS A O 1
ATOM 700 N N . ILE A 1 93 ? -8.695 -14.117 1.807 1 98 93 ILE A N 1
ATOM 701 C CA . ILE A 1 93 ? -7.477 -14.203 1.016 1 98 93 ILE A CA 1
ATOM 702 C C . ILE A 1 93 ? -7.07 -15.672 0.852 1 98 93 ILE A C 1
ATOM 704 O O . ILE A 1 93 ? -7.105 -16.438 1.812 1 98 93 ILE A O 1
ATOM 708 N N . PHE A 1 94 ? -6.785 -16.047 -0.323 1 98.31 94 PHE A N 1
ATOM 709 C CA . PHE A 1 94 ? -6.051 -17.281 -0.615 1 98.31 94 PHE A CA 1
ATOM 710 C C . PHE A 1 94 ? -4.656 -16.953 -1.144 1 98.31 94 PHE A C 1
ATOM 712 O O . PHE A 1 94 ? -4.5 -16.109 -2.029 1 98.31 94 PHE A O 1
ATOM 719 N N . TYR A 1 95 ? -3.654 -17.609 -0.61 1 98.19 95 TYR A N 1
ATOM 720 C CA . TYR A 1 95 ? -2.295 -17.375 -1.081 1 98.19 95 TYR A CA 1
ATOM 721 C C . TYR A 1 95 ? -1.569 -18.688 -1.333 1 98.19 95 TYR A C 1
ATOM 723 O O . TYR A 1 95 ? -1.924 -19.719 -0.757 1 98.19 95 TYR A O 1
ATOM 731 N N . ALA A 1 96 ? -0.49 -18.656 -2.131 1 98.56 96 ALA A N 1
ATOM 732 C CA . ALA A 1 96 ? 0.181 -19.891 -2.498 1 98.56 96 ALA A CA 1
ATOM 733 C C . ALA A 1 96 ? 1.502 -20.047 -1.75 1 98.56 96 ALA A C 1
ATOM 735 O O . ALA A 1 96 ? 1.588 -20.797 -0.778 1 98.56 96 ALA A O 1
ATOM 736 N N . THR A 1 97 ? 2.496 -19.203 -2.027 1 97.31 97 THR A N 1
ATOM 737 C CA . THR A 1 97 ? 3.789 -19.328 -1.366 1 97.31 97 THR A CA 1
ATOM 738 C C . THR A 1 97 ? 3.826 -18.5 -0.084 1 97.31 97 THR A C 1
ATOM 740 O O . THR A 1 97 ? 3.053 -17.562 0.073 1 97.31 97 THR A O 1
ATOM 743 N N . THR A 1 98 ? 4.742 -18.828 0.794 1 93.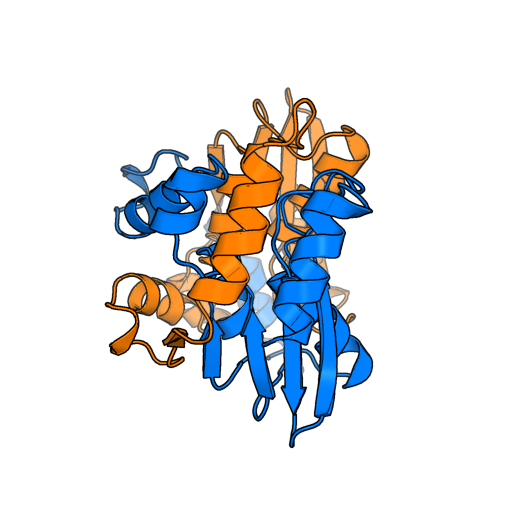88 98 THR A N 1
ATOM 744 C CA . THR A 1 98 ? 5 -18.094 2.023 1 93.88 98 THR A CA 1
ATOM 745 C C . THR A 1 98 ? 6.238 -17.203 1.874 1 93.88 98 THR A C 1
ATOM 747 O O . THR A 1 98 ? 6.988 -17.344 0.906 1 93.88 98 THR A O 1
ATOM 750 N N . ALA A 1 99 ? 6.34 -16.328 2.881 1 90.25 99 ALA A N 1
ATOM 751 C CA . ALA A 1 99 ? 7.531 -15.484 2.906 1 90.25 99 ALA A CA 1
ATOM 752 C C . ALA A 1 99 ? 8.805 -16.328 2.938 1 90.25 99 ALA A C 1
ATOM 754 O O . ALA A 1 99 ? 9.82 -15.945 2.35 1 90.25 99 ALA A O 1
ATOM 755 N N . LYS A 1 100 ? 8.758 -17.422 3.596 1 91.69 100 LYS A N 1
ATOM 756 C CA . LYS A 1 100 ? 9.906 -18.328 3.684 1 91.69 100 LYS A CA 1
ATOM 757 C C . LYS A 1 100 ? 10.25 -18.906 2.318 1 91.69 100 LYS A C 1
ATOM 759 O O . LYS A 1 100 ? 11.43 -19.016 1.963 1 91.69 100 LYS A O 1
ATOM 764 N N . ASP A 1 101 ? 9.242 -19.312 1.629 1 93.94 101 ASP A N 1
ATOM 765 C CA . ASP A 1 101 ? 9.461 -19.828 0.281 1 93.94 101 ASP A CA 1
ATOM 766 C C . ASP A 1 101 ? 10.141 -18.781 -0.601 1 93.94 101 ASP A C 1
ATOM 768 O O . ASP A 1 101 ? 11.086 -19.094 -1.324 1 93.94 101 ASP A O 1
ATOM 772 N N . VAL A 1 102 ? 9.617 -17.562 -0.568 1 93.12 102 VAL A N 1
ATOM 773 C CA . VAL A 1 102 ? 10.094 -16.469 -1.402 1 93.12 102 VAL A CA 1
ATOM 774 C C . VAL A 1 102 ? 11.547 -16.141 -1.051 1 93.12 102 VAL A C 1
ATOM 776 O O . VAL A 1 102 ? 12.367 -15.891 -1.938 1 93.12 102 VAL A O 1
ATOM 779 N N . LYS A 1 103 ? 11.859 -16.109 0.215 1 90.5 103 LYS A N 1
ATOM 780 C CA . LYS A 1 103 ? 13.227 -15.883 0.66 1 90.5 103 LYS A CA 1
ATOM 781 C C . LYS A 1 103 ? 14.156 -16.984 0.163 1 90.5 103 LYS A C 1
ATOM 783 O O . LYS A 1 103 ? 15.242 -16.703 -0.35 1 90.5 103 LYS A O 1
ATOM 788 N N . GLU A 1 104 ? 13.758 -18.172 0.28 1 91.69 104 GLU A N 1
ATOM 789 C CA . GLU A 1 104 ? 14.578 -19.328 -0.063 1 91.69 104 GLU A CA 1
ATOM 790 C C . GLU A 1 104 ? 14.844 -19.391 -1.564 1 91.69 104 GLU A C 1
ATOM 792 O O . GLU A 1 104 ? 15.984 -19.609 -1.991 1 91.69 104 GLU A O 1
ATOM 797 N N . HIS A 1 105 ? 13.836 -19.094 -2.338 1 90.69 105 HIS A N 1
ATOM 798 C CA . HIS A 1 105 ? 13.961 -19.359 -3.768 1 90.69 105 HIS A CA 1
ATOM 799 C C . HIS A 1 105 ? 14.141 -18.062 -4.547 1 90.69 105 HIS A C 1
ATOM 801 O O . HIS A 1 105 ? 14.742 -18.047 -5.625 1 90.69 105 HIS A O 1
ATOM 807 N N . GLY A 1 106 ? 13.562 -16.984 -4.086 1 87.25 106 GLY A N 1
ATOM 808 C CA . GLY A 1 106 ? 13.57 -15.711 -4.801 1 87.25 106 GLY A CA 1
ATOM 809 C C . GLY A 1 106 ? 14.586 -14.727 -4.254 1 87.25 106 GLY A C 1
ATOM 810 O O . GLY A 1 106 ? 14.93 -13.75 -4.922 1 87.25 106 GLY A O 1
ATOM 811 N N . HIS A 1 107 ? 14.969 -14.938 -3.018 1 80.62 107 HIS A N 1
ATOM 812 C CA . HIS A 1 107 ? 15.922 -14.086 -2.316 1 80.62 107 HIS A CA 1
ATOM 813 C C . HIS A 1 107 ? 15.359 -12.68 -2.107 1 80.62 107 HIS A C 1
ATOM 815 O O . HIS A 1 107 ? 16.078 -11.688 -2.246 1 80.62 107 HIS A O 1
ATOM 821 N N . PHE A 1 108 ? 14.102 -12.562 -1.917 1 79 108 PHE A N 1
ATOM 822 C CA . PHE A 1 108 ? 13.43 -11.344 -1.483 1 79 108 PHE A CA 1
ATOM 823 C C . PHE A 1 108 ? 13.234 -11.344 0.028 1 79 108 PHE A C 1
ATOM 825 O O . PHE A 1 108 ? 12.906 -12.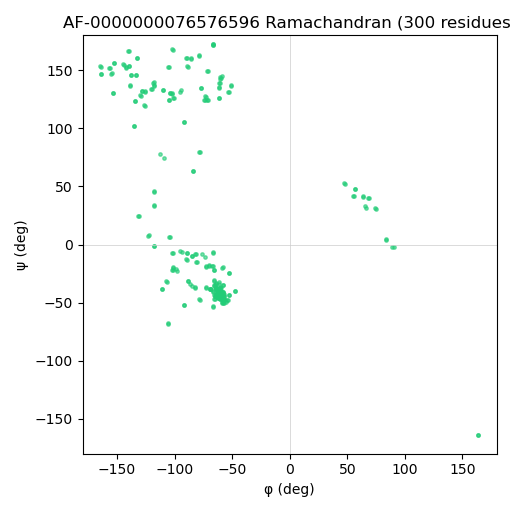375 0.618 1 79 108 PHE A O 1
ATOM 832 N N . GLU A 1 109 ? 13.594 -10.273 0.594 1 66.75 109 GLU A N 1
ATOM 833 C CA . GLU A 1 109 ? 13.57 -10.25 2.053 1 66.75 109 GLU A CA 1
ATOM 834 C C . GLU A 1 109 ? 12.445 -9.367 2.576 1 66.75 109 GLU A C 1
ATOM 836 O O . GLU A 1 109 ? 12.695 -8.297 3.129 1 66.75 109 GLU A O 1
ATOM 841 N N . ASP A 1 110 ? 11.25 -9.789 2.502 1 64.5 110 ASP A N 1
ATOM 842 C CA . ASP A 1 110 ? 10.125 -9.023 3.033 1 64.5 110 ASP A CA 1
ATOM 843 C C . ASP A 1 110 ? 9.734 -9.516 4.426 1 64.5 110 ASP A C 1
ATOM 845 O O . ASP A 1 110 ? 8.961 -8.859 5.129 1 64.5 110 ASP A O 1
ATOM 849 N N . GLU A 1 111 ? 10.062 -10.695 4.754 1 62.66 111 GLU A N 1
ATOM 850 C CA . GLU A 1 111 ? 9.68 -11.297 6.031 1 62.66 111 GLU A CA 1
ATOM 851 C C . GLU A 1 111 ? 10.07 -10.398 7.199 1 62.66 111 GLU A C 1
ATOM 853 O O . GLU A 1 111 ? 9.32 -10.273 8.172 1 62.66 111 GLU A O 1
ATOM 858 N N . ASP A 1 112 ? 10.961 -9.633 7.004 1 74.5 112 ASP A N 1
ATOM 859 C CA . ASP A 1 112 ? 11.531 -8.773 8.031 1 74.5 112 ASP A CA 1
ATOM 860 C C . ASP A 1 112 ? 10.617 -7.59 8.336 1 74.5 112 ASP A C 1
ATOM 862 O O . ASP A 1 112 ? 10.641 -7.047 9.445 1 74.5 112 ASP A O 1
ATOM 866 N N . PHE A 1 113 ? 9.625 -7.477 7.547 1 81.62 113 PHE A N 1
ATOM 867 C CA . PHE A 1 113 ? 8.812 -6.285 7.746 1 81.62 113 PHE A CA 1
ATOM 868 C C . PHE A 1 113 ? 7.75 -6.527 8.812 1 81.62 113 PHE A C 1
ATOM 870 O O . PHE A 1 113 ? 7.484 -5.656 9.641 1 81.62 113 PHE A O 1
ATOM 877 N N . TYR A 1 114 ? 7.207 -7.699 8.938 1 80.25 114 TYR A N 1
ATOM 878 C CA . TYR A 1 114 ? 6.195 -8 9.945 1 80.25 114 TYR A CA 1
ATOM 879 C C . TYR A 1 114 ? 6.777 -7.898 11.352 1 80.25 114 TYR A C 1
ATOM 881 O O . TYR A 1 114 ? 6.094 -7.457 12.281 1 80.25 114 TYR A O 1
ATOM 889 N N . GLU A 1 115 ? 7.984 -8.305 11.391 1 83.69 115 GLU A N 1
ATOM 890 C CA . GLU A 1 115 ? 8.633 -8.203 12.688 1 83.69 115 GLU A CA 1
ATOM 891 C C . GLU A 1 115 ? 8.773 -6.746 13.125 1 83.69 115 GLU A C 1
ATOM 893 O O . GLU A 1 115 ? 8.633 -6.43 14.305 1 83.69 115 GLU A O 1
ATOM 898 N N . GLU A 1 116 ? 9.031 -5.926 12.219 1 86.5 116 GLU A N 1
ATOM 899 C CA . GLU A 1 116 ? 9.164 -4.5 12.516 1 86.5 116 GLU A CA 1
ATOM 900 C C . GLU A 1 116 ? 7.836 -3.912 12.984 1 86.5 116 GLU A C 1
ATOM 902 O O . GLU A 1 116 ? 7.809 -3.068 13.883 1 86.5 116 GLU A O 1
ATOM 907 N N . PHE A 1 117 ? 6.781 -4.414 12.43 1 84.94 117 PHE A N 1
ATOM 908 C CA . PHE A 1 117 ? 5.461 -3.869 12.719 1 84.94 117 PHE A CA 1
ATOM 909 C C . PHE A 1 117 ? 5.012 -4.25 14.125 1 84.94 117 PHE A C 1
ATOM 911 O O . PHE A 1 117 ? 4.102 -3.633 14.68 1 84.94 117 PHE A O 1
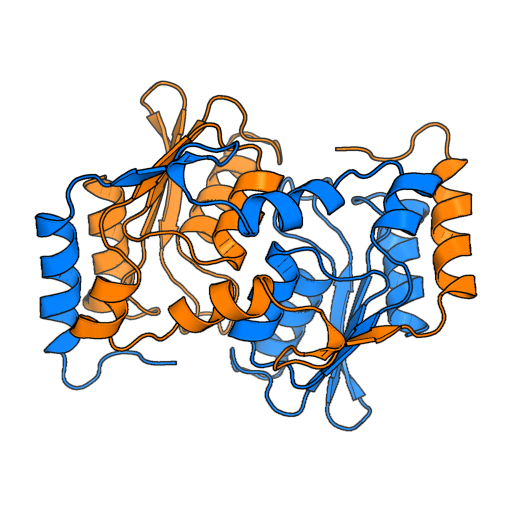ATOM 918 N N . ALA A 1 118 ? 5.648 -5.238 14.617 1 80.94 118 ALA A N 1
ATOM 919 C CA . ALA A 1 118 ? 5.309 -5.699 15.961 1 80.94 118 ALA A CA 1
ATOM 920 C C . ALA A 1 118 ? 6.059 -4.898 17.016 1 80.94 118 ALA A C 1
ATOM 922 O O . ALA A 1 118 ? 5.715 -4.949 18.203 1 80.94 118 ALA A O 1
ATOM 923 N N . LYS A 1 119 ? 7.027 -4.082 16.594 1 83.69 119 LYS A N 1
ATOM 924 C CA . LYS A 1 119 ? 7.812 -3.266 17.5 1 83.69 119 LYS A CA 1
ATOM 925 C C . LYS A 1 119 ? 7.148 -1.914 17.75 1 83.69 119 LYS A C 1
ATOM 927 O O . LYS A 1 119 ? 6.418 -1.414 16.891 1 83.69 119 LYS A O 1
ATOM 932 N N . PRO A 1 120 ? 7.453 -1.331 19 1 78.94 120 PRO A N 1
ATOM 933 C CA . PRO A 1 120 ? 7.094 0.08 19.156 1 78.94 120 PRO A CA 1
ATOM 934 C C . PRO A 1 120 ? 7.781 0.981 18.125 1 78.94 120 PRO A C 1
ATOM 936 O O . PRO A 1 120 ? 8.914 0.716 17.734 1 78.94 120 PRO A O 1
ATOM 939 N N . PRO A 1 121 ? 7.07 2.061 17.656 1 78 121 PRO A N 1
ATOM 940 C CA . PRO A 1 121 ? 7.613 2.939 16.625 1 78 121 PRO A CA 1
ATOM 941 C C . PRO A 1 121 ? 9.047 3.369 16.906 1 78 121 PRO A C 1
ATOM 943 O O . PRO A 1 121 ? 9.875 3.418 15.992 1 78 121 PRO A O 1
ATOM 946 N N . ALA A 1 122 ? 9.391 3.66 18.094 1 78.75 122 ALA A N 1
ATOM 947 C CA . ALA A 1 122 ? 10.711 4.16 18.484 1 78.75 122 ALA A CA 1
ATOM 948 C C . ALA A 1 122 ? 11.781 3.09 18.281 1 78.75 122 ALA A C 1
ATOM 950 O O . ALA A 1 122 ? 12.969 3.404 18.156 1 78.75 122 ALA A O 1
ATOM 951 N N . ASP A 1 123 ? 11.422 1.792 18.172 1 86.94 123 ASP A N 1
ATOM 952 C CA . ASP A 1 123 ? 12.375 0.688 18.078 1 86.94 123 ASP A CA 1
ATOM 953 C C . ASP A 1 123 ? 12.453 0.155 16.656 1 86.94 123 ASP A C 1
ATOM 955 O O . ASP A 1 123 ? 13.195 -0.789 16.375 1 86.94 123 ASP A O 1
ATOM 959 N N . ARG A 1 124 ? 11.773 0.844 15.781 1 91.12 124 ARG A N 1
ATOM 960 C CA . ARG A 1 124 ? 11.75 0.37 14.398 1 91.12 124 ARG A CA 1
ATOM 961 C C . ARG A 1 124 ? 12.961 0.887 13.625 1 91.12 124 ARG A C 1
ATOM 963 O O . ARG A 1 124 ? 13.625 1.829 14.055 1 91.12 124 ARG A O 1
ATOM 970 N N . ASN A 1 125 ? 13.195 0.158 12.539 1 91.44 125 ASN A N 1
ATOM 971 C CA . ASN A 1 125 ? 14.352 0.498 11.711 1 91.44 125 ASN A CA 1
ATOM 972 C C . ASN A 1 125 ? 14.203 1.889 11.102 1 91.44 125 ASN A C 1
ATOM 974 O O . ASN A 1 125 ? 15.203 2.594 10.914 1 91.44 125 ASN A O 1
ATOM 978 N N . ILE A 1 126 ? 12.938 2.266 10.672 1 94.88 126 ILE A N 1
ATOM 979 C CA . ILE A 1 126 ? 12.68 3.621 10.195 1 94.88 126 ILE A CA 1
ATOM 980 C C . ILE A 1 126 ? 12.211 4.492 11.359 1 94.88 126 ILE A C 1
ATOM 982 O O . ILE A 1 126 ? 11.086 4.34 11.844 1 94.88 126 ILE A O 1
ATOM 986 N N . PRO A 1 127 ? 13.07 5.336 11.828 1 94.62 127 PRO A N 1
ATOM 987 C CA . PRO A 1 127 ? 12.617 6.203 12.922 1 94.62 127 PRO A CA 1
ATOM 988 C C . PRO A 1 127 ? 11.438 7.086 12.531 1 94.62 127 PRO A C 1
ATOM 990 O O . PRO A 1 127 ? 11.367 7.566 11.391 1 94.62 127 PRO A O 1
ATOM 993 N N . ALA A 1 128 ? 10.516 7.297 13.406 1 94.5 128 ALA A N 1
ATOM 994 C CA . ALA A 1 128 ? 9.336 8.148 13.227 1 94.5 128 ALA A CA 1
ATOM 995 C C . ALA A 1 128 ? 9.195 9.133 14.383 1 94.5 128 ALA A C 1
ATOM 997 O O . ALA A 1 128 ? 9.195 8.734 15.547 1 94.5 128 ALA A O 1
ATOM 998 N N . VAL A 1 129 ? 9.055 10.398 14.047 1 95.69 129 VAL A N 1
ATOM 999 C CA . VAL A 1 129 ? 9.031 11.445 15.055 1 95.69 129 VAL A CA 1
ATOM 1000 C C . VAL A 1 129 ? 7.801 12.328 14.859 1 95.69 129 VAL A C 1
ATOM 1002 O O . VAL A 1 129 ? 7.523 12.773 13.742 1 95.69 129 VAL A O 1
ATOM 1005 N N . GLU A 1 130 ? 7.078 12.578 15.992 1 96.69 130 GLU A N 1
ATOM 1006 C CA . GLU A 1 130 ? 5.93 13.477 15.945 1 96.69 130 GLU A CA 1
ATOM 1007 C C . GLU A 1 130 ? 6.375 14.938 15.906 1 96.69 130 GLU A C 1
ATOM 1009 O O . GLU A 1 130 ? 7.293 15.328 16.625 1 96.69 130 GLU A O 1
ATOM 1014 N N . PHE A 1 131 ? 5.711 15.633 15.016 1 96.25 131 PHE A N 1
ATOM 1015 C CA . PHE A 1 131 ? 6.098 17.016 14.75 1 96.25 131 PHE A CA 1
ATOM 1016 C C . PHE A 1 131 ? 4.914 17.812 14.234 1 96.25 131 PHE A C 1
ATOM 1018 O O . PHE A 1 131 ? 4.172 17.359 13.367 1 96.25 131 PHE A O 1
ATOM 1025 N N . MET A 1 132 ? 4.598 19.125 14.852 1 98.38 132 MET A N 1
ATOM 1026 C CA . MET A 1 132 ? 3.57 20.047 14.398 1 98.38 132 MET A CA 1
ATOM 1027 C C . MET A 1 132 ? 2.18 19.438 14.523 1 98.38 132 MET A C 1
ATOM 1029 O O . MET A 1 132 ? 1.342 19.609 13.633 1 98.38 132 MET A O 1
ATOM 1033 N N . ARG A 1 133 ? 1.938 18.734 15.625 1 98.19 133 ARG A N 1
ATOM 1034 C CA . ARG A 1 133 ? 0.671 18.062 15.891 1 98.19 133 ARG A CA 1
ATOM 1035 C C . ARG A 1 133 ? -0.47 19.062 16 1 98.19 133 ARG A C 1
ATOM 1037 O O . ARG A 1 133 ? -1.538 18.859 15.422 1 98.19 133 ARG A O 1
ATOM 1044 N N . GLU A 1 134 ? -0.262 20.156 16.688 1 98.19 134 GLU A N 1
ATOM 1045 C CA . GLU A 1 134 ? -1.325 21.125 16.938 1 98.19 134 GLU A CA 1
ATOM 1046 C C . GLU A 1 134 ? -1.871 21.688 15.625 1 98.19 134 GLU A C 1
ATOM 1048 O O . GLU A 1 134 ? -3.086 21.781 15.445 1 98.19 134 GLU A O 1
ATOM 1053 N N . GLU A 1 135 ? -1.01 22.047 14.758 1 98.56 135 GLU A N 1
ATOM 1054 C CA . GLU A 1 135 ? -1.41 22.609 13.469 1 98.56 135 GLU A CA 1
ATOM 1055 C C . GLU A 1 135 ? -2.207 21.594 12.656 1 98.56 135 GLU A C 1
ATOM 1057 O O . GLU A 1 135 ? -3.203 21.938 12.016 1 98.56 135 GLU A O 1
ATOM 1062 N N . ALA A 1 136 ? -1.761 20.375 12.695 1 98.62 136 ALA A N 1
ATOM 1063 C CA . ALA A 1 136 ? -2.422 19.344 11.898 1 98.62 136 ALA A CA 1
ATOM 1064 C C . ALA A 1 136 ? -3.777 18.969 12.492 1 98.62 136 ALA A C 1
ATOM 1066 O O . ALA A 1 136 ? -4.723 18.688 11.758 1 98.62 136 ALA A O 1
ATOM 1067 N N . VAL A 1 137 ? -3.889 18.938 13.789 1 98.19 137 VAL A N 1
ATOM 1068 C CA . VAL A 1 137 ? -5.137 18.609 14.469 1 98.19 137 VAL A CA 1
ATOM 1069 C C . VAL A 1 137 ? -6.211 19.625 14.102 1 98.19 137 VAL A C 1
ATOM 1071 O O . VAL A 1 137 ? -7.387 19.281 13.961 1 98.19 137 VAL A O 1
ATOM 1074 N N . LYS A 1 138 ? -5.816 20.859 13.898 1 98.25 138 LYS A N 1
ATOM 1075 C CA . LYS A 1 138 ? -6.766 21.906 13.523 1 98.25 138 LYS A CA 1
ATOM 1076 C C . LYS A 1 138 ? -7.473 21.562 12.211 1 98.25 138 LYS A C 1
ATOM 1078 O O . LYS A 1 138 ? -8.648 21.875 12.039 1 98.25 138 LYS A O 1
ATOM 1083 N N . VAL A 1 139 ? -6.77 20.969 11.258 1 98.25 139 VAL A N 1
ATOM 1084 C CA . VAL A 1 139 ? -7.371 20.562 9.992 1 98.25 139 VAL A CA 1
ATOM 1085 C C . VAL A 1 139 ? -8.469 19.531 10.242 1 98.25 139 VAL A C 1
ATOM 1087 O O . VAL A 1 139 ? -9.562 19.625 9.688 1 98.25 139 VAL A O 1
ATOM 1090 N N . TRP A 1 140 ? -8.195 18.609 11.117 1 96.94 140 TRP A N 1
ATOM 1091 C CA . TRP A 1 140 ? -9.172 17.562 11.438 1 96.94 140 TRP A CA 1
ATOM 1092 C C . TRP A 1 140 ? -10.367 18.156 12.18 1 96.94 140 TRP A C 1
ATOM 1094 O O . TRP A 1 140 ? -11.5 17.688 12 1 96.94 140 TRP A O 1
ATOM 1104 N N . GLU A 1 141 ? -10.109 19.078 13.039 1 96.69 141 GLU A N 1
ATOM 1105 C CA . GLU A 1 141 ? -11.211 19.75 13.719 1 96.69 141 GLU A CA 1
ATOM 1106 C C . GLU A 1 141 ? -12.164 20.422 12.727 1 96.69 141 GLU A C 1
ATOM 1108 O O . GLU A 1 141 ? -13.383 20.312 12.859 1 96.69 141 GLU A O 1
ATOM 1113 N N . GLU A 1 142 ? -11.578 21.078 11.766 1 96.88 142 GLU A N 1
ATOM 1114 C CA . GLU A 1 142 ? -12.391 21.688 10.719 1 96.88 142 GLU A CA 1
ATOM 1115 C C . GLU A 1 142 ? -13.148 20.625 9.914 1 96.88 142 GLU A C 1
ATOM 1117 O O . GLU A 1 142 ? -14.328 20.797 9.602 1 96.88 142 GLU A O 1
ATOM 1122 N N . PHE A 1 143 ? -12.484 19.641 9.594 1 96.69 143 PHE A N 1
ATOM 1123 C CA . PHE A 1 143 ? -13.078 18.516 8.867 1 96.69 143 PHE A CA 1
ATOM 1124 C C . PHE A 1 143 ? -14.281 17.969 9.625 1 96.69 143 PHE A C 1
ATOM 1126 O O . PHE A 1 143 ? -15.32 17.688 9.023 1 96.69 143 PHE A O 1
ATOM 1133 N N . GLY A 1 144 ? -14.102 17.719 10.883 1 92.5 144 GLY A N 1
ATOM 1134 C CA . GLY A 1 144 ? -15.148 17.172 11.727 1 92.5 144 GLY A CA 1
ATOM 1135 C C . GLY A 1 144 ? -16.406 18.031 11.766 1 92.5 144 GLY A C 1
ATOM 1136 O O . GLY A 1 144 ? -17.484 17.547 12.062 1 92.5 144 GLY A O 1
ATOM 1137 N N . GLN A 1 145 ? -16.266 19.266 11.406 1 92 145 GLN A N 1
ATOM 1138 C CA . GLN A 1 145 ? -17.375 20.203 11.461 1 92 145 GLN A CA 1
ATOM 1139 C C . GLN A 1 145 ? -18.078 20.297 10.109 1 92 145 GLN A C 1
ATOM 1141 O O . GLN A 1 145 ? -19.141 20.938 9.992 1 92 145 GLN A O 1
ATOM 1146 N N . LEU A 1 146 ? -17.531 19.656 9.188 1 91.19 146 LEU A N 1
ATOM 1147 C CA . LEU A 1 146 ? -18.141 19.672 7.867 1 91.19 146 LEU A CA 1
ATOM 1148 C C . LEU A 1 146 ? -19.391 18.781 7.84 1 91.19 146 LEU A C 1
ATOM 1150 O O . LEU A 1 146 ? -19.328 17.609 8.234 1 91.19 146 LEU A O 1
ATOM 1154 N N . PRO A 1 147 ? -20.578 19.312 7.441 1 88.06 147 PRO A N 1
ATOM 1155 C CA . PRO A 1 147 ? -21.812 18.516 7.395 1 88.06 147 PRO A CA 1
ATOM 1156 C C . PRO A 1 147 ? -21.75 17.406 6.348 1 88.06 147 PRO A C 1
ATOM 1158 O O . PRO A 1 147 ? -22.344 16.344 6.531 1 88.06 147 PRO A O 1
ATOM 1161 N N . ASP A 1 148 ? -21.062 17.547 5.242 1 87.12 148 ASP A N 1
ATOM 1162 C CA . ASP A 1 148 ? -21 16.562 4.168 1 87.12 148 ASP A CA 1
ATOM 1163 C C . ASP A 1 148 ? -19.562 16.047 3.98 1 87.12 148 ASP A C 1
ATOM 1165 O O . ASP A 1 148 ? -19.125 15.828 2.852 1 87.12 148 ASP A O 1
ATOM 1169 N N . ARG A 1 149 ? -18.984 15.742 5.117 1 84.81 149 ARG A N 1
ATOM 1170 C CA . ARG A 1 149 ? -17.594 15.305 5.027 1 84.81 149 ARG A CA 1
ATOM 1171 C C . ARG A 1 149 ? -17.5 13.914 4.414 1 84.81 149 ARG A C 1
ATOM 1173 O O . ARG A 1 149 ? -18.406 13.094 4.57 1 84.81 149 ARG A O 1
ATOM 1180 N N . CYS A 1 150 ? -16.375 13.68 3.703 1 83 150 CYS A N 1
ATOM 1181 C CA . CYS A 1 150 ? -16.125 12.391 3.064 1 83 150 CYS A CA 1
ATOM 1182 C C . CYS A 1 150 ? -15.773 11.328 4.098 1 83 150 CYS A C 1
ATOM 1184 O O . CYS A 1 150 ? -14.969 11.578 5 1 83 150 CYS A O 1
ATOM 1186 N N . HIS A 1 151 ? -16.5 10.195 4.051 1 82.5 151 HIS A N 1
ATOM 1187 C CA . HIS A 1 151 ? -16.172 9.07 4.922 1 82.5 151 HIS A CA 1
ATOM 1188 C C . HIS A 1 151 ? -16.281 7.742 4.176 1 82.5 151 HIS A C 1
ATOM 1190 O O . HIS A 1 151 ? -17.172 7.574 3.34 1 82.5 151 HIS A O 1
ATOM 1196 N N . TYR A 1 152 ? -15.367 6.992 4.426 1 83.12 152 TYR A N 1
ATOM 1197 C CA . TYR A 1 152 ? -15.367 5.699 3.758 1 83.12 152 TYR A CA 1
ATOM 1198 C C . TYR A 1 152 ? -14.82 4.609 4.676 1 83.12 152 TYR A C 1
ATOM 1200 O O . TYR A 1 152 ? -14.094 4.898 5.629 1 83.12 152 TYR A O 1
ATOM 1208 N N . MET B 1 1 ? 6.719 19.844 6.75 1 98.44 1 MET B N 1
ATOM 1209 C CA . MET B 1 1 ? 5.508 19.453 7.465 1 98.44 1 MET B CA 1
ATOM 1210 C C . MET B 1 1 ? 4.359 20.406 7.16 1 98.44 1 MET B C 1
ATOM 1212 O O . MET B 1 1 ? 3.223 19.969 6.969 1 98.44 1 MET B O 1
ATOM 1216 N N . GLU B 1 2 ? 4.645 21.672 7.062 1 98.69 2 GLU B N 1
ATOM 1217 C CA . GLU B 1 2 ? 3.6 22.625 6.703 1 98.69 2 GLU B CA 1
ATOM 1218 C C . GLU B 1 2 ? 2.971 22.281 5.355 1 98.69 2 GLU B C 1
ATOM 1220 O O . GLU B 1 2 ? 1.751 22.359 5.195 1 98.69 2 GLU B O 1
ATOM 1225 N N . ARG B 1 3 ? 3.811 21.891 4.371 1 98.88 3 ARG B N 1
ATOM 1226 C CA . ARG B 1 3 ? 3.316 21.516 3.055 1 98.88 3 ARG B CA 1
ATOM 1227 C C . ARG B 1 3 ? 2.463 20.25 3.141 1 98.88 3 ARG B C 1
ATOM 1229 O O . ARG B 1 3 ? 1.407 20.156 2.51 1 98.88 3 ARG B O 1
ATOM 1236 N N . ALA B 1 4 ? 2.889 19.25 3.895 1 98.94 4 ALA B N 1
ATOM 1237 C CA . ALA B 1 4 ? 2.109 18.031 4.082 1 98.94 4 ALA B CA 1
ATOM 1238 C C . ALA B 1 4 ? 0.751 18.328 4.707 1 98.94 4 ALA B C 1
ATOM 1240 O O . ALA B 1 4 ? -0.274 17.797 4.27 1 98.94 4 ALA B O 1
ATOM 1241 N N . ILE B 1 5 ? 0.749 19.141 5.734 1 98.94 5 ILE B N 1
ATOM 1242 C CA . ILE B 1 5 ? -0.486 19.531 6.414 1 98.94 5 ILE B CA 1
ATOM 1243 C C . ILE B 1 5 ? -1.397 20.266 5.441 1 98.94 5 ILE B C 1
ATOM 1245 O O . ILE B 1 5 ? -2.607 20.031 5.406 1 98.94 5 ILE B O 1
ATOM 1249 N N . TYR B 1 6 ? -0.813 21.141 4.633 1 98.94 6 TYR B N 1
ATOM 1250 C CA . TYR B 1 6 ? -1.61 21.828 3.627 1 98.94 6 TYR B CA 1
ATOM 1251 C C . TYR B 1 6 ? -2.24 20.844 2.65 1 98.94 6 TYR B C 1
ATOM 1253 O O . TYR B 1 6 ? -3.42 20.969 2.311 1 98.94 6 TYR B O 1
ATOM 1261 N N . LEU B 1 7 ? -1.5 19.906 2.168 1 98.94 7 LEU B N 1
ATOM 1262 C CA . LEU B 1 7 ? -2.018 18.891 1.247 1 98.94 7 LEU B CA 1
ATOM 1263 C C . LEU B 1 7 ? -3.139 18.094 1.895 1 98.94 7 LEU B C 1
ATOM 1265 O O . LEU B 1 7 ? -4.086 17.688 1.219 1 98.94 7 LEU B O 1
ATOM 1269 N N . SER B 1 8 ? -2.99 17.828 3.188 1 98.75 8 SER B N 1
ATOM 1270 C CA . SER B 1 8 ? -4.074 17.156 3.896 1 98.75 8 SER B CA 1
ATOM 1271 C C . SER B 1 8 ? -5.352 17.984 3.869 1 98.75 8 SER B C 1
ATOM 1273 O O . SER B 1 8 ? -6.449 17.453 3.723 1 98.75 8 SER B O 1
ATOM 1275 N N . ARG B 1 9 ? -5.227 19.312 4.008 1 98.56 9 ARG B N 1
ATOM 1276 C CA . ARG B 1 9 ? -6.363 20.219 3.9 1 98.56 9 ARG B CA 1
ATOM 1277 C C . ARG B 1 9 ? -6.973 20.172 2.504 1 98.56 9 ARG B C 1
ATOM 1279 O O . ARG B 1 9 ? -8.195 20.141 2.357 1 98.56 9 ARG B O 1
ATOM 1286 N N . VAL B 1 10 ? -6.164 20.141 1.497 1 98.69 10 VAL B N 1
ATOM 1287 C CA . VAL B 1 10 ? -6.617 20.047 0.114 1 98.69 10 VAL B CA 1
ATOM 1288 C C . VAL B 1 10 ? -7.473 18.797 -0.06 1 98.69 10 VAL B C 1
ATOM 1290 O O . VAL B 1 10 ? -8.57 18.859 -0.617 1 98.69 10 VAL B O 1
ATOM 1293 N N . ALA B 1 11 ? -7.031 17.703 0.497 1 98.12 11 ALA B N 1
ATOM 1294 C CA . ALA B 1 11 ? -7.715 16.422 0.339 1 98.12 11 ALA B CA 1
ATOM 1295 C C . ALA B 1 11 ? -9.078 16.438 1.019 1 98.12 11 ALA B C 1
ATOM 1297 O O . ALA B 1 11 ? -10.094 16.125 0.394 1 98.12 11 ALA B O 1
ATOM 1298 N N . GLY B 1 12 ? -9.086 16.797 2.252 1 96.94 12 GLY B N 1
ATOM 1299 C CA . GLY B 1 12 ? -10.281 16.609 3.064 1 96.94 12 GLY B CA 1
ATOM 1300 C C . GLY B 1 12 ? -11.242 17.781 3 1 96.94 12 GLY B C 1
ATOM 1301 O O . GLY B 1 12 ? -12.453 17.609 3.117 1 96.94 12 GLY B O 1
ATOM 1302 N N . LEU B 1 13 ? -10.688 19.016 2.824 1 97.25 13 LEU B N 1
ATOM 1303 C CA . LEU B 1 13 ? -11.508 20.203 3.002 1 97.25 13 LEU B CA 1
ATOM 1304 C C . LEU B 1 13 ? -11.742 20.906 1.67 1 97.25 13 LEU B C 1
ATOM 1306 O O . LEU B 1 13 ? -12.844 21.391 1.403 1 97.25 13 LEU B O 1
ATOM 1310 N N . GLU B 1 14 ? -10.766 20.953 0.824 1 97.25 14 GLU B N 1
ATOM 1311 C CA . GLU B 1 14 ? -10.883 21.75 -0.386 1 97.25 14 GLU B CA 1
ATOM 1312 C C . GLU B 1 14 ? -11.422 20.938 -1.552 1 97.25 14 GLU B C 1
ATOM 1314 O O . GLU B 1 14 ? -12.43 21.297 -2.156 1 97.25 14 GLU B O 1
ATOM 1319 N N . LYS B 1 15 ? -10.805 19.797 -1.819 1 97.12 15 LYS B N 1
ATOM 1320 C CA . LYS B 1 15 ? -11.18 18.984 -2.977 1 97.12 15 LYS B CA 1
ATOM 1321 C C . LYS B 1 15 ? -12.039 17.812 -2.562 1 97.12 15 LYS B C 1
ATOM 1323 O O . LYS B 1 15 ? -12.695 17.188 -3.402 1 97.12 15 LYS B O 1
ATOM 1328 N N . ARG B 1 16 ? -11.984 17.469 -1.322 1 95.94 16 ARG B N 1
ATOM 1329 C CA . ARG B 1 16 ? -12.805 16.406 -0.753 1 95.94 16 ARG B CA 1
ATOM 1330 C C . ARG B 1 16 ? -12.594 15.094 -1.499 1 95.94 16 ARG B C 1
ATOM 1332 O O . ARG B 1 16 ? -13.562 14.438 -1.887 1 95.94 16 ARG B O 1
ATOM 1339 N N . THR B 1 17 ? -11.359 14.758 -1.717 1 96.94 17 THR B N 1
ATOM 1340 C CA . THR B 1 17 ? -10.961 13.562 -2.453 1 96.94 17 THR B CA 1
ATOM 1341 C C . THR B 1 17 ? -10.828 12.367 -1.515 1 96.94 17 THR B C 1
ATOM 1343 O O . THR B 1 17 ? -10.625 11.242 -1.965 1 96.94 17 THR B O 1
ATOM 1346 N N . GLY B 1 18 ? -10.93 12.562 -0.247 1 95.19 18 GLY B N 1
ATOM 1347 C CA . GLY B 1 18 ? -10.781 11.609 0.839 1 95.19 18 GLY B CA 1
ATOM 1348 C C . GLY B 1 18 ? -10.57 12.266 2.189 1 95.19 18 GLY B C 1
ATOM 1349 O O . GLY B 1 18 ? -10.906 13.438 2.373 1 95.19 18 GLY B O 1
ATOM 1350 N N . GLY B 1 19 ? -10.117 11.547 3.186 1 95.5 19 GLY B N 1
ATOM 1351 C CA . GLY B 1 19 ? -9.805 12.125 4.484 1 95.5 19 GLY B CA 1
ATOM 1352 C C . GLY B 1 19 ? -8.625 13.078 4.438 1 95.5 19 GLY B C 1
ATOM 1353 O O . GLY B 1 19 ? -7.941 13.188 3.418 1 95.5 19 GLY B O 1
ATOM 1354 N N . CYS B 1 20 ? -8.406 13.75 5.52 1 97.62 20 CYS B N 1
ATOM 1355 C CA . CYS B 1 20 ? -7.367 14.766 5.617 1 97.62 20 CYS B CA 1
ATOM 1356 C C . CYS B 1 20 ? -5.992 14.133 5.797 1 97.62 20 CYS B C 1
ATOM 1358 O O . CYS B 1 20 ? -5.43 14.156 6.891 1 97.62 20 CYS B O 1
ATOM 1360 N N . PHE B 1 21 ? -5.441 13.688 4.754 1 98.31 21 PHE B N 1
ATOM 1361 C CA . PHE B 1 21 ? -4.121 13.062 4.758 1 98.31 21 PHE B CA 1
ATOM 1362 C C . PHE B 1 21 ? -3.266 13.602 3.615 1 98.31 21 PHE B C 1
ATOM 1364 O O . PHE B 1 21 ? -3.678 13.562 2.455 1 98.31 21 PHE B O 1
ATOM 1371 N N . GLY B 1 22 ? -2.148 14.133 3.865 1 98.88 22 GLY B N 1
ATOM 1372 C CA . GLY B 1 22 ? -1.169 14.625 2.912 1 98.88 22 GLY B CA 1
ATOM 1373 C C . GLY B 1 22 ? 0.26 14.305 3.301 1 98.88 22 GLY B C 1
ATOM 1374 O O . GLY B 1 22 ? 0.552 14.07 4.477 1 98.88 22 GLY B O 1
ATOM 1375 N N . ALA B 1 23 ? 1.171 14.211 2.314 1 98.94 23 ALA B N 1
ATOM 1376 C CA . ALA B 1 23 ? 2.562 13.852 2.574 1 98.94 23 ALA B CA 1
ATOM 1377 C C . ALA B 1 23 ? 3.488 14.445 1.517 1 98.94 23 ALA B C 1
ATOM 1379 O O . ALA B 1 23 ? 3.059 14.734 0.396 1 98.94 23 ALA B O 1
ATOM 1380 N N . VAL B 1 24 ? 4.746 14.617 1.855 1 98.94 24 VAL B N 1
ATOM 1381 C CA . VAL B 1 24 ? 5.793 15.008 0.915 1 98.94 24 VAL B CA 1
ATOM 1382 C C . VAL B 1 24 ? 7.059 14.195 1.184 1 98.94 24 VAL B C 1
ATOM 1384 O O . VAL B 1 24 ? 7.312 13.789 2.32 1 98.94 24 VAL B O 1
ATOM 1387 N N . VAL B 1 25 ? 7.77 13.883 0.217 1 98.94 25 VAL B N 1
ATOM 1388 C CA . VAL B 1 25 ? 9.094 13.281 0.292 1 98.94 25 VAL B CA 1
ATOM 1389 C C . VAL B 1 25 ? 10.164 14.336 0.023 1 98.94 25 VAL B C 1
ATOM 1391 O O . VAL B 1 25 ? 10.07 15.086 -0.953 1 98.94 25 VAL B O 1
ATOM 1394 N N . VAL B 1 26 ? 11.125 14.414 0.877 1 98.94 26 VAL B N 1
ATOM 1395 C CA . VAL B 1 26 ? 12.164 15.438 0.795 1 98.94 26 VAL B CA 1
ATOM 1396 C C . VAL B 1 26 ? 13.531 14.773 0.646 1 98.94 26 VAL B C 1
ATOM 1398 O O . VAL B 1 26 ? 13.82 13.781 1.316 1 98.94 26 VAL B O 1
ATOM 1401 N N . LYS B 1 27 ? 14.352 15.211 -0.236 1 98.75 27 LYS B N 1
ATOM 1402 C CA . LYS B 1 27 ? 15.75 14.82 -0.423 1 98.75 27 LYS B CA 1
ATOM 1403 C C . LYS B 1 27 ? 16.672 16.031 -0.417 1 98.75 27 LYS B C 1
ATOM 1405 O O . LYS B 1 27 ? 16.469 16.969 -1.198 1 98.75 27 LYS B O 1
ATOM 1410 N N . ASN B 1 28 ? 17.547 16.094 0.46 1 97.88 28 ASN B N 1
ATOM 1411 C CA . ASN B 1 28 ? 18.5 17.188 0.546 1 97.88 28 ASN B CA 1
ATOM 1412 C C . ASN B 1 28 ? 17.797 18.531 0.637 1 97.88 28 ASN B C 1
ATOM 1414 O O . ASN B 1 28 ? 18.109 19.453 -0.119 1 97.88 28 ASN B O 1
ATOM 1418 N N . GLY B 1 29 ? 16.781 18.578 1.382 1 97.62 29 GLY B N 1
ATOM 1419 C CA . GLY B 1 29 ? 16.094 19.812 1.699 1 97.62 29 GLY B CA 1
ATOM 1420 C C . GLY B 1 29 ? 15.102 20.234 0.637 1 97.62 29 GLY B C 1
ATOM 1421 O O . GLY B 1 29 ? 14.453 21.281 0.766 1 97.62 29 GLY B O 1
ATOM 1422 N N . LYS B 1 30 ? 14.945 19.406 -0.358 1 98.62 30 LYS B N 1
ATOM 1423 C CA . LYS B 1 30 ? 14.023 19.734 -1.445 1 98.62 30 LYS B CA 1
ATOM 1424 C C . LYS B 1 30 ? 12.898 18.703 -1.534 1 98.62 30 LYS B C 1
ATOM 1426 O O . LYS B 1 30 ? 13.125 17.5 -1.379 1 98.62 30 LYS B O 1
ATOM 1431 N N . ILE B 1 31 ? 11.75 19.234 -1.778 1 98.94 31 ILE B N 1
ATOM 1432 C CA . ILE B 1 31 ? 10.617 18.344 -2 1 98.94 31 ILE B CA 1
ATOM 1433 C C . ILE B 1 31 ? 10.766 17.656 -3.35 1 98.94 31 ILE B C 1
ATOM 1435 O O . ILE B 1 31 ? 10.883 18.312 -4.387 1 98.94 31 ILE B O 1
ATOM 1439 N N . VAL B 1 32 ? 10.742 16.312 -3.334 1 98.94 32 VAL B N 1
ATOM 1440 C CA . VAL B 1 32 ? 10.906 15.57 -4.574 1 98.94 32 VAL B CA 1
ATOM 1441 C C . VAL B 1 32 ? 9.648 14.75 -4.859 1 98.94 32 VAL B C 1
ATOM 1443 O O . VAL B 1 32 ? 9.562 14.078 -5.891 1 98.94 32 VAL B O 1
ATOM 1446 N N . GLY B 1 33 ? 8.688 14.781 -4.055 1 98.94 33 GLY B N 1
ATOM 1447 C CA . GLY B 1 33 ? 7.406 14.117 -4.234 1 98.94 33 GLY B CA 1
ATOM 1448 C C . GLY B 1 33 ? 6.328 14.633 -3.299 1 98.94 33 GLY B C 1
ATOM 1449 O O . GLY B 1 33 ? 6.617 15.023 -2.166 1 98.94 33 GLY B O 1
ATOM 1450 N N . GLU B 1 34 ? 5.148 14.633 -3.752 1 98.94 34 GLU B N 1
ATOM 1451 C CA . GLU B 1 34 ? 4 15.07 -2.961 1 98.94 34 GLU B CA 1
ATOM 1452 C C . GLU B 1 34 ? 2.775 14.203 -3.246 1 98.94 34 GLU B C 1
ATOM 1454 O O . GLU B 1 34 ? 2.641 13.656 -4.34 1 98.94 34 GLU B O 1
ATOM 1459 N N . GLY B 1 35 ? 1.945 14.133 -2.27 1 98.81 35 GLY B N 1
ATOM 1460 C CA . GLY B 1 35 ? 0.698 13.406 -2.426 1 98.81 35 GLY B CA 1
ATOM 1461 C C . GLY B 1 35 ? -0.32 13.719 -1.347 1 98.81 35 GLY B C 1
ATOM 1462 O O . GLY B 1 35 ? 0.041 14.18 -0.262 1 98.81 35 GLY B O 1
ATOM 1463 N N . TYR B 1 36 ? -1.533 13.57 -1.671 1 98.81 36 TYR B N 1
ATOM 1464 C CA . TYR B 1 36 ? -2.629 13.633 -0.708 1 98.81 36 TYR B CA 1
ATOM 1465 C C . TYR B 1 36 ? -3.682 12.578 -1.016 1 98.81 36 TYR B C 1
ATOM 1467 O O . TYR B 1 36 ? -3.652 11.953 -2.08 1 98.81 36 TYR B O 1
ATOM 1475 N N . ASN B 1 37 ? -4.543 12.367 -0.078 1 98.31 37 ASN B N 1
ATOM 1476 C CA . ASN B 1 37 ? -5.535 11.297 -0.14 1 98.31 37 ASN B CA 1
ATOM 1477 C C . ASN B 1 37 ? -6.469 11.469 -1.338 1 98.31 37 ASN B C 1
ATOM 1479 O O . ASN B 1 37 ? -7.035 12.547 -1.538 1 98.31 37 ASN B O 1
ATOM 1483 N N . ASN B 1 38 ? -6.559 10.398 -2.162 1 98.25 38 ASN B N 1
ATOM 1484 C CA . ASN B 1 38 ? -7.414 10.422 -3.344 1 98.25 38 ASN B CA 1
ATOM 1485 C C . ASN B 1 38 ? -8.289 9.172 -3.422 1 98.25 38 ASN B C 1
ATOM 1487 O O . ASN B 1 38 ? -8.727 8.781 -4.504 1 98.25 38 ASN B O 1
ATOM 1491 N N . VAL B 1 39 ? -8.578 8.523 -2.328 1 97.94 39 VAL B N 1
ATOM 1492 C CA . VAL B 1 39 ? -9.305 7.262 -2.248 1 97.94 39 VAL B CA 1
ATOM 1493 C C . VAL B 1 39 ? -10.68 7.414 -2.908 1 97.94 39 VAL B C 1
ATOM 1495 O O . VAL B 1 39 ? -11.062 6.602 -3.75 1 97.94 39 VAL B O 1
ATOM 1498 N N . ILE B 1 40 ? -11.391 8.438 -2.611 1 96.44 40 ILE B N 1
ATOM 1499 C CA . ILE B 1 40 ? -12.766 8.617 -3.066 1 96.44 40 ILE B CA 1
ATOM 1500 C C . ILE B 1 40 ? -12.773 9.078 -4.52 1 96.44 40 ILE B C 1
ATOM 1502 O O . ILE B 1 40 ? -13.469 8.5 -5.359 1 96.44 40 ILE B O 1
ATOM 1506 N N . SER B 1 41 ? -11.984 10.055 -4.84 1 96.44 41 SER B N 1
ATOM 1507 C CA . SER B 1 41 ? -12.031 10.664 -6.168 1 96.44 41 SER B CA 1
ATOM 1508 C C . SER B 1 41 ? -11.602 9.672 -7.242 1 96.44 41 SER B C 1
ATOM 1510 O O . SER B 1 41 ? -12.016 9.781 -8.398 1 96.44 41 SER B O 1
ATOM 1512 N N . HIS B 1 42 ? -10.836 8.617 -6.859 1 97.12 42 HIS B N 1
ATOM 1513 C CA . HIS B 1 42 ? -10.305 7.723 -7.879 1 97.12 42 HIS B CA 1
ATOM 1514 C C . HIS B 1 42 ? -10.742 6.281 -7.625 1 97.12 42 HIS B C 1
ATOM 1516 O O . HIS B 1 42 ? -10.258 5.359 -8.281 1 97.12 42 HIS B O 1
ATOM 1522 N N . ASN B 1 43 ? -11.609 6.105 -6.68 1 97.62 43 ASN B N 1
ATOM 1523 C CA . ASN B 1 43 ? -12.008 4.758 -6.293 1 97.62 43 ASN B CA 1
ATOM 1524 C C . ASN B 1 43 ? -10.797 3.848 -6.105 1 97.62 43 ASN B C 1
ATOM 1526 O O . ASN B 1 43 ? -10.719 2.775 -6.707 1 97.62 43 ASN B O 1
ATOM 1530 N N . ASP B 1 44 ? -9.875 4.246 -5.336 1 98.5 44 ASP B N 1
ATOM 1531 C CA . ASP B 1 44 ? -8.633 3.52 -5.09 1 98.5 44 ASP B CA 1
ATOM 1532 C C . ASP B 1 44 ? -8.289 3.502 -3.602 1 98.5 44 ASP B C 1
ATOM 1534 O O . ASP B 1 44 ? -7.719 4.461 -3.08 1 98.5 44 ASP B O 1
ATOM 1538 N N . PRO B 1 45 ? -8.547 2.408 -2.941 1 98.06 45 PRO B N 1
ATOM 1539 C CA . PRO B 1 45 ? -8.344 2.352 -1.492 1 98.06 45 PRO B CA 1
ATOM 1540 C C . PRO B 1 45 ? -6.875 2.455 -1.099 1 98.06 45 PRO B C 1
ATOM 1542 O O . PRO B 1 45 ? -6.555 2.607 0.084 1 98.06 45 PRO B O 1
ATOM 1545 N N . THR B 1 46 ? -5.949 2.432 -2.086 1 98.31 46 THR B N 1
ATOM 1546 C CA . THR B 1 46 ? -4.523 2.445 -1.779 1 98.31 46 THR B CA 1
ATOM 1547 C C . THR B 1 46 ? -3.939 3.84 -1.989 1 98.31 46 THR B C 1
ATOM 1549 O O . THR B 1 46 ? -2.771 4.082 -1.682 1 98.31 46 THR B O 1
ATOM 1552 N N . TRP B 1 47 ? -4.746 4.746 -2.533 1 98.44 47 TRP B N 1
ATOM 1553 C CA . TRP B 1 47 ? -4.223 6.062 -2.885 1 98.44 47 TRP B CA 1
ATOM 1554 C C . TRP B 1 47 ? -4.234 6.996 -1.679 1 98.44 47 TRP B C 1
ATOM 1556 O O . TRP B 1 47 ? -4.867 8.055 -1.712 1 98.44 47 TRP B O 1
ATOM 1566 N N . HIS B 1 48 ? -3.471 6.641 -0.665 1 98.44 48 HIS B N 1
ATOM 1567 C CA . HIS B 1 48 ? -3.229 7.484 0.5 1 98.44 48 HIS B CA 1
ATOM 1568 C C . HIS B 1 48 ? -2.182 8.555 0.198 1 98.44 48 HIS B C 1
ATOM 1570 O O . HIS B 1 48 ? -1.473 8.469 -0.808 1 98.44 48 HIS B O 1
ATOM 1576 N N . GLY B 1 49 ? -2.15 9.555 1.015 1 98.75 49 GLY B N 1
ATOM 1577 C CA . GLY B 1 49 ? -1.194 10.633 0.829 1 98.75 49 GLY B CA 1
ATOM 1578 C C . GLY B 1 49 ? 0.24 10.148 0.726 1 98.75 49 GLY B C 1
ATOM 1579 O O . GLY B 1 49 ? 0.988 10.594 -0.149 1 98.75 49 GLY B O 1
ATOM 1580 N N . GLU B 1 50 ? 0.705 9.25 1.642 1 98.81 50 GLU B N 1
ATOM 1581 C CA . GLU B 1 50 ? 2.068 8.727 1.66 1 98.81 50 GLU B CA 1
ATOM 1582 C C . GLU B 1 50 ? 2.371 7.934 0.392 1 98.81 50 GLU B C 1
ATOM 1584 O O . GLU B 1 50 ? 3.445 8.078 -0.194 1 98.81 50 GLU B O 1
ATOM 1589 N N . VAL B 1 51 ? 1.399 7.086 0.003 1 98.88 51 VAL B N 1
ATOM 1590 C CA . VAL B 1 51 ? 1.566 6.281 -1.202 1 98.88 51 VAL B CA 1
ATOM 1591 C C . VAL B 1 51 ? 1.729 7.195 -2.416 1 98.88 51 VAL B C 1
ATOM 1593 O O . VAL B 1 51 ? 2.625 6.988 -3.238 1 98.88 51 VAL B O 1
ATOM 1596 N N . GLY B 1 52 ? 0.889 8.219 -2.506 1 98.81 52 GLY B N 1
ATOM 1597 C CA . GLY B 1 52 ? 1.01 9.188 -3.584 1 98.81 52 GLY B CA 1
ATOM 1598 C C . GLY B 1 52 ? 2.357 9.883 -3.613 1 98.81 52 GLY B C 1
ATOM 1599 O O . GLY B 1 52 ? 2.963 10.031 -4.676 1 98.81 52 GLY B O 1
ATOM 1600 N N . ALA B 1 53 ? 2.805 10.336 -2.486 1 98.94 53 ALA B N 1
ATOM 1601 C CA . ALA B 1 53 ? 4.074 11.055 -2.389 1 98.94 53 ALA B CA 1
ATOM 1602 C C . ALA B 1 53 ? 5.242 10.164 -2.787 1 98.94 53 ALA B C 1
ATOM 1604 O O . ALA B 1 53 ? 6.156 10.602 -3.494 1 98.94 53 ALA B O 1
ATOM 1605 N N . ILE B 1 54 ? 5.23 8.938 -2.311 1 98.94 54 ILE B N 1
ATOM 1606 C CA . ILE B 1 54 ? 6.289 7.973 -2.607 1 98.94 54 ILE B CA 1
ATOM 1607 C C . ILE B 1 54 ? 6.312 7.68 -4.105 1 98.94 54 ILE B C 1
ATOM 1609 O O . ILE B 1 54 ? 7.379 7.668 -4.727 1 98.94 54 ILE B O 1
ATOM 1613 N N . ARG B 1 55 ? 5.141 7.469 -4.703 1 98.75 55 ARG B N 1
ATOM 1614 C CA . ARG B 1 55 ? 5.062 7.215 -6.137 1 98.75 55 ARG B CA 1
ATOM 1615 C C . ARG B 1 55 ? 5.574 8.414 -6.934 1 98.75 55 ARG B C 1
ATOM 1617 O O . ARG B 1 55 ? 6.332 8.242 -7.891 1 98.75 55 ARG B O 1
ATOM 1624 N N . ASP B 1 56 ? 5.168 9.562 -6.547 1 98.88 56 ASP B N 1
ATOM 1625 C CA . ASP B 1 56 ? 5.613 10.789 -7.199 1 98.88 56 ASP B CA 1
ATOM 1626 C C . ASP B 1 56 ? 7.129 10.93 -7.129 1 98.88 56 ASP B C 1
ATOM 1628 O O . ASP B 1 56 ? 7.781 11.188 -8.141 1 98.88 56 ASP B O 1
ATOM 1632 N N . ALA B 1 57 ? 7.727 10.781 -5.973 1 98.94 57 ALA B N 1
ATOM 1633 C CA . ALA B 1 57 ? 9.172 10.891 -5.777 1 98.94 57 ALA B CA 1
ATOM 1634 C C . ALA B 1 57 ? 9.914 9.852 -6.617 1 98.94 57 ALA B C 1
ATOM 1636 O O . ALA B 1 57 ? 10.914 10.164 -7.266 1 98.94 57 ALA B O 1
ATOM 1637 N N . SER B 1 58 ? 9.391 8.594 -6.566 1 98.81 58 SER B N 1
ATOM 1638 C CA . SER B 1 58 ? 10.031 7.504 -7.297 1 98.81 58 SER B CA 1
ATOM 1639 C C . SER B 1 58 ? 10.055 7.781 -8.797 1 98.81 58 SER B C 1
ATOM 1641 O O . SER B 1 58 ? 11.062 7.512 -9.461 1 98.81 58 SER B O 1
ATOM 1643 N N . GLN B 1 59 ? 8.953 8.312 -9.281 1 98.5 59 GLN B N 1
ATOM 1644 C CA . GLN B 1 59 ? 8.883 8.648 -10.703 1 98.5 59 GLN B CA 1
ATOM 1645 C C . GLN B 1 59 ? 9.859 9.773 -11.047 1 98.5 59 GLN B C 1
ATOM 1647 O O . GLN B 1 59 ? 10.57 9.695 -12.047 1 98.5 59 GLN B O 1
ATOM 1652 N N . ARG B 1 60 ? 9.852 10.758 -10.281 1 98.38 60 ARG B N 1
ATOM 1653 C CA . ARG B 1 60 ? 10.695 11.914 -10.531 1 98.38 60 ARG B CA 1
ATOM 1654 C C . ARG B 1 60 ? 12.172 11.539 -10.445 1 98.38 60 ARG B C 1
ATOM 1656 O O . ARG B 1 60 ? 12.992 12.055 -11.211 1 98.38 60 ARG B O 1
ATOM 1663 N N . LEU B 1 61 ? 12.516 10.68 -9.523 1 98.44 61 LEU B N 1
ATOM 1664 C CA . LEU B 1 61 ? 13.914 10.32 -9.297 1 98.44 61 LEU B CA 1
ATOM 1665 C C . LEU B 1 61 ? 14.312 9.125 -10.164 1 98.44 61 LEU B C 1
ATOM 1667 O O . LEU B 1 61 ? 15.5 8.789 -10.25 1 98.44 61 LEU B O 1
ATOM 1671 N N . GLY B 1 62 ? 13.359 8.492 -10.734 1 98.19 62 GLY B N 1
ATOM 1672 C CA . GLY B 1 62 ? 13.633 7.402 -11.648 1 98.19 62 GLY B CA 1
ATOM 1673 C C . GLY B 1 62 ? 14.078 6.133 -10.953 1 98.19 62 GLY B C 1
ATOM 1674 O O . GLY B 1 62 ? 14.922 5.395 -11.477 1 98.19 62 GLY B O 1
ATOM 1675 N N . THR B 1 63 ? 13.594 5.906 -9.758 1 98 63 THR B N 1
ATOM 1676 C CA . THR B 1 63 ? 13.977 4.727 -8.984 1 98 63 THR B CA 1
ATOM 1677 C C . THR B 1 63 ? 12.883 4.371 -7.98 1 98 63 THR B C 1
ATOM 1679 O O . THR B 1 63 ? 12.219 5.258 -7.441 1 98 63 THR B O 1
ATOM 1682 N N . PRO B 1 64 ? 12.703 3.08 -7.695 1 97.38 64 PRO B N 1
ATOM 1683 C CA . PRO B 1 64 ? 11.758 2.691 -6.645 1 97.38 64 PRO B CA 1
ATOM 1684 C C . PRO B 1 64 ? 12.352 2.811 -5.242 1 97.38 64 PRO B C 1
ATOM 1686 O O . PRO B 1 64 ? 11.648 2.607 -4.25 1 97.38 64 PRO B O 1
ATOM 1689 N N . HIS B 1 65 ? 13.609 3.064 -5.094 1 97.5 65 HIS B N 1
ATOM 1690 C CA . HIS B 1 65 ? 14.289 3.191 -3.811 1 97.5 65 HIS B CA 1
ATOM 1691 C C . HIS B 1 65 ? 14.578 4.652 -3.48 1 97.5 65 HIS B C 1
ATOM 1693 O O . HIS B 1 65 ? 15.188 5.367 -4.281 1 97.5 65 HIS B O 1
ATOM 1699 N N . LEU B 1 66 ? 14.219 5.02 -2.322 1 98.44 66 LEU B N 1
ATOM 1700 C CA . LEU B 1 66 ? 14.305 6.426 -1.943 1 98.44 66 LEU B CA 1
ATOM 1701 C C . LEU B 1 66 ? 15.258 6.621 -0.774 1 98.44 66 LEU B C 1
ATOM 1703 O O . LEU B 1 66 ? 15.016 7.441 0.111 1 98.44 66 LEU B O 1
ATOM 1707 N N . ARG B 1 67 ? 16.312 5.809 -0.728 1 97.62 67 ARG B N 1
ATOM 1708 C CA . ARG B 1 67 ? 17.359 6.008 0.267 1 97.62 67 ARG B CA 1
ATOM 1709 C C . ARG B 1 67 ? 17.844 7.453 0.265 1 97.62 67 ARG B C 1
ATOM 1711 O O . ARG B 1 67 ? 18.031 8.055 -0.797 1 97.62 67 ARG B O 1
ATOM 1718 N N . GLY B 1 68 ? 18.047 8.023 1.414 1 98.38 68 GLY B N 1
ATOM 1719 C CA . GLY B 1 68 ? 18.453 9.414 1.521 1 98.38 68 GLY B CA 1
ATOM 1720 C C . GLY B 1 68 ? 17.281 10.383 1.589 1 98.38 68 GLY B C 1
ATOM 1721 O O . GLY B 1 68 ? 17.484 11.594 1.73 1 98.38 68 GLY B O 1
ATOM 1722 N N . CYS B 1 69 ? 16.078 9.859 1.499 1 98.81 69 CYS B N 1
ATOM 1723 C CA . CYS B 1 69 ? 14.898 10.719 1.531 1 98.81 69 CYS B CA 1
ATOM 1724 C C . CYS B 1 69 ? 14.188 10.609 2.875 1 98.81 69 CYS B C 1
ATOM 1726 O O . CYS B 1 69 ? 14.258 9.578 3.545 1 98.81 69 CYS B O 1
ATOM 1728 N N . VAL B 1 70 ? 13.508 11.664 3.215 1 98.81 70 VAL B N 1
ATOM 1729 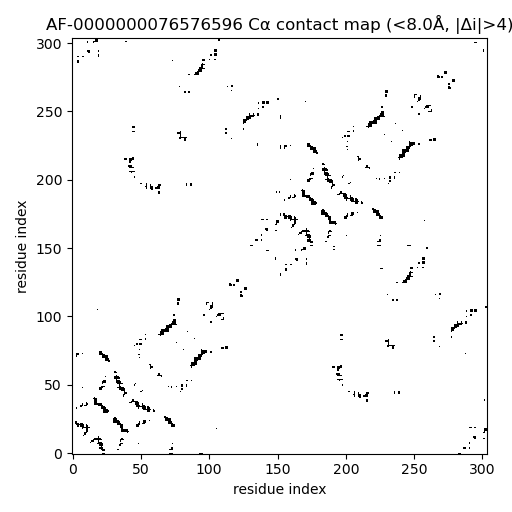C CA . VAL B 1 70 ? 12.688 11.766 4.418 1 98.81 70 VAL B CA 1
ATOM 1730 C C . VAL B 1 70 ? 11.227 11.992 4.031 1 98.81 70 VAL B C 1
ATOM 1732 O O . VAL B 1 70 ? 10.938 12.766 3.117 1 98.81 70 VAL B O 1
ATOM 1735 N N . LEU B 1 71 ? 10.359 11.281 4.719 1 98.88 71 LEU B N 1
ATOM 1736 C CA . LEU B 1 71 ? 8.93 11.469 4.5 1 98.88 71 LEU B CA 1
ATOM 1737 C C . LEU B 1 71 ? 8.328 12.344 5.586 1 98.88 71 LEU B C 1
ATOM 1739 O O . LEU B 1 71 ? 8.508 12.086 6.777 1 98.88 71 LEU B O 1
ATOM 1743 N N . TYR B 1 72 ? 7.676 13.375 5.207 1 98.94 72 TYR B N 1
ATOM 1744 C CA . TYR B 1 72 ? 6.805 14.141 6.086 1 98.94 72 TYR B CA 1
ATOM 1745 C C . TYR B 1 72 ? 5.336 13.852 5.785 1 98.94 72 TYR B C 1
ATOM 1747 O O . TYR B 1 72 ? 4.891 13.992 4.645 1 98.94 72 TYR B O 1
ATOM 1755 N N . THR B 1 73 ? 4.602 13.453 6.75 1 98.88 73 THR B N 1
ATOM 1756 C CA . THR B 1 73 ? 3.193 13.133 6.555 1 98.88 73 THR B CA 1
ATOM 1757 C C . THR B 1 73 ? 2.338 13.766 7.648 1 98.88 73 THR B C 1
ATOM 1759 O O . THR B 1 73 ? 2.771 13.875 8.797 1 98.88 73 THR B O 1
ATOM 1762 N N . SER B 1 74 ? 1.142 14.172 7.297 1 98.81 74 SER B N 1
ATOM 1763 C CA . SER B 1 74 ? 0.263 14.906 8.203 1 98.81 74 SER B CA 1
ATOM 1764 C C . SER B 1 74 ? -0.245 14.008 9.328 1 98.81 74 SER B C 1
ATOM 1766 O O . SER B 1 74 ? -0.77 14.492 10.328 1 98.81 74 SER B O 1
ATOM 1768 N N . SER B 1 75 ? -0.133 12.711 9.133 1 97.25 75 SER B N 1
ATOM 1769 C CA . SER B 1 75 ? -0.599 11.758 10.141 1 97.25 75 SER B CA 1
ATOM 1770 C C . SER B 1 75 ? 0.3 10.531 10.203 1 97.25 75 SER B C 1
ATOM 1772 O O . SER B 1 75 ? 0.928 10.164 9.203 1 97.25 75 SER B O 1
ATOM 1774 N N . GLU B 1 76 ? 0.304 9.891 11.344 1 95.12 76 GLU B N 1
ATOM 1775 C CA . GLU B 1 76 ? 1.037 8.633 11.484 1 95.12 76 GLU B CA 1
ATOM 1776 C C . GLU B 1 76 ? 0.63 7.633 10.406 1 95.12 76 GLU B C 1
ATOM 1778 O O . GLU B 1 76 ? -0.56 7.402 10.18 1 95.12 76 GLU B O 1
ATOM 1783 N N . PRO B 1 77 ? 1.638 7.055 9.758 1 95.44 77 PRO B N 1
ATOM 1784 C CA . PRO B 1 77 ? 1.297 6.129 8.672 1 95.44 77 PRO B CA 1
ATOM 1785 C C . PRO B 1 77 ? 0.491 4.926 9.164 1 95.44 77 PRO B C 1
ATOM 1787 O O . PRO B 1 77 ? 0.797 4.355 10.211 1 95.44 77 PRO B O 1
ATOM 1790 N N . CYS B 1 78 ? -0.559 4.578 8.43 1 94.38 78 CYS B N 1
ATOM 1791 C CA . CYS B 1 78 ? -1.214 3.293 8.648 1 94.38 78 CYS B CA 1
ATOM 1792 C C . CYS B 1 78 ? -0.297 2.141 8.258 1 94.38 78 CYS B C 1
ATOM 1794 O O . CYS B 1 78 ? 0.749 2.355 7.641 1 94.38 78 CYS B O 1
ATOM 1796 N N . PRO B 1 79 ? -0.66 0.933 8.523 1 93.25 79 PRO B N 1
ATOM 1797 C CA . PRO B 1 79 ? 0.221 -0.188 8.195 1 93.25 79 PRO B CA 1
ATOM 1798 C C . PRO B 1 79 ? 0.551 -0.258 6.703 1 93.25 79 PRO B C 1
ATOM 1800 O O . PRO B 1 79 ? 1.69 -0.553 6.332 1 93.25 79 PRO B O 1
ATOM 1803 N N . MET B 1 80 ? -0.405 -0.019 5.84 1 96.19 80 MET B N 1
ATOM 1804 C CA . MET B 1 80 ? -0.165 -0.026 4.398 1 96.19 80 MET B CA 1
ATOM 1805 C C . MET B 1 80 ? 0.92 0.978 4.023 1 96.19 80 MET B C 1
ATOM 1807 O O . MET B 1 80 ? 1.871 0.636 3.32 1 96.19 80 MET B O 1
ATOM 1811 N N . CYS B 1 81 ? 0.764 2.154 4.496 1 97.5 81 CYS B N 1
ATOM 1812 C CA . CYS B 1 81 ? 1.688 3.227 4.145 1 97.5 81 CYS B CA 1
ATOM 1813 C C . CYS B 1 81 ? 3.057 2.994 4.773 1 97.5 81 CYS B C 1
ATOM 1815 O O . CYS B 1 81 ? 4.082 3.354 4.191 1 97.5 81 CYS B O 1
ATOM 1817 N N . MET B 1 82 ? 3.059 2.488 5.996 1 95.38 82 MET B N 1
ATOM 1818 C CA . MET B 1 82 ? 4.34 2.145 6.602 1 95.38 82 MET B CA 1
ATOM 1819 C C . MET B 1 82 ? 5.066 1.089 5.773 1 95.38 82 MET B C 1
ATOM 1821 O O . MET B 1 82 ? 6.277 1.186 5.562 1 95.38 82 MET B O 1
ATOM 1825 N N . GLY B 1 83 ? 4.316 0.057 5.395 1 95.44 83 GLY B N 1
ATOM 1826 C CA . GLY B 1 83 ? 4.902 -0.917 4.488 1 95.44 83 GLY B CA 1
ATOM 1827 C C . GLY B 1 83 ? 5.488 -0.292 3.234 1 95.44 83 GLY B C 1
ATOM 1828 O O . GLY B 1 83 ? 6.578 -0.667 2.797 1 95.44 83 GLY B O 1
ATOM 1829 N N . ALA B 1 84 ? 4.75 0.674 2.635 1 97.81 84 ALA B N 1
ATOM 1830 C CA . ALA B 1 84 ? 5.23 1.39 1.457 1 97.81 84 ALA B CA 1
ATOM 1831 C C . ALA B 1 84 ? 6.555 2.092 1.746 1 97.81 84 ALA B C 1
ATOM 1833 O O . ALA B 1 84 ? 7.457 2.1 0.906 1 97.81 84 ALA B O 1
ATOM 1834 N N . CYS B 1 85 ? 6.688 2.684 2.922 1 97.56 85 CYS B N 1
ATOM 1835 C CA . CYS B 1 85 ? 7.914 3.365 3.314 1 97.56 85 CYS B CA 1
ATOM 1836 C C . CYS B 1 85 ? 9.086 2.395 3.363 1 97.56 85 CYS B C 1
ATOM 1838 O O . CYS B 1 85 ? 10.195 2.73 2.941 1 97.56 85 CYS B O 1
ATOM 1840 N N . TYR B 1 86 ? 8.852 1.223 3.932 1 95.69 86 TYR B N 1
ATOM 1841 C CA . TYR B 1 86 ? 9.906 0.219 4.008 1 95.69 86 TYR B CA 1
ATOM 1842 C C . TYR B 1 86 ? 10.344 -0.219 2.613 1 95.69 86 TYR B C 1
ATOM 1844 O O . TYR B 1 86 ? 11.539 -0.285 2.322 1 95.69 86 TYR B O 1
ATOM 1852 N N . TRP B 1 87 ? 9.383 -0.482 1.746 1 95.94 87 TRP B N 1
ATOM 1853 C CA . TRP B 1 87 ? 9.711 -0.926 0.395 1 95.94 87 TRP B CA 1
ATOM 1854 C C . TRP B 1 87 ? 10.469 0.16 -0.366 1 95.94 87 TRP B C 1
ATOM 1856 O O . TRP B 1 87 ? 11.336 -0.14 -1.19 1 95.94 87 TRP B O 1
ATOM 1866 N N . ALA B 1 88 ? 10.117 1.422 -0.07 1 97.62 88 ALA B N 1
ATOM 1867 C CA . ALA B 1 88 ? 10.734 2.553 -0.759 1 97.62 88 ALA B CA 1
ATOM 1868 C C . ALA B 1 88 ? 12.094 2.885 -0.158 1 97.62 88 ALA B C 1
ATOM 1870 O O . ALA B 1 88 ? 12.867 3.652 -0.739 1 97.62 88 ALA B O 1
ATOM 1871 N N . ARG B 1 89 ? 12.367 2.352 1.031 1 96.38 89 ARG B N 1
ATOM 1872 C CA . ARG B 1 89 ? 13.625 2.574 1.744 1 96.38 89 ARG B CA 1
ATOM 1873 C C . ARG B 1 89 ? 13.734 4.02 2.213 1 96.38 89 ARG B C 1
ATOM 1875 O O . ARG B 1 89 ? 14.805 4.633 2.109 1 96.38 89 ARG B O 1
ATOM 1882 N N . ILE B 1 90 ? 12.625 4.547 2.684 1 98.06 90 ILE B N 1
ATOM 1883 C CA . ILE B 1 90 ? 12.625 5.859 3.318 1 98.06 90 ILE B CA 1
ATOM 1884 C C . ILE B 1 90 ? 13.523 5.84 4.555 1 98.06 90 ILE B C 1
ATOM 1886 O O . ILE B 1 90 ? 13.492 4.883 5.336 1 98.06 90 ILE B O 1
ATOM 1890 N N . ASP B 1 91 ? 14.281 6.871 4.777 1 97.94 91 ASP B N 1
ATOM 1891 C CA . ASP B 1 91 ? 15.25 6.887 5.867 1 97.94 91 ASP B CA 1
ATOM 1892 C C . ASP B 1 91 ? 14.586 7.258 7.191 1 97.94 91 ASP B C 1
ATOM 1894 O O . ASP B 1 91 ? 15.008 6.797 8.258 1 97.94 91 ASP B O 1
ATOM 1898 N N . LYS B 1 92 ? 13.68 8.117 7.082 1 97.44 92 LYS B N 1
ATOM 1899 C CA . LYS B 1 92 ? 13.078 8.68 8.289 1 97.44 92 LYS B CA 1
ATOM 1900 C C . LYS B 1 92 ? 11.688 9.234 8 1 97.44 92 LYS B C 1
ATOM 1902 O O . LYS B 1 92 ? 11.406 9.656 6.879 1 97.44 92 LYS B O 1
ATOM 1907 N N . ILE B 1 93 ? 10.867 9.219 9.039 1 98.06 93 ILE B N 1
ATOM 1908 C CA . ILE B 1 93 ? 9.5 9.711 8.922 1 98.06 93 ILE B CA 1
ATOM 1909 C C . ILE B 1 93 ? 9.242 10.773 9.992 1 98.06 93 ILE B C 1
ATOM 1911 O O . ILE B 1 93 ? 9.609 10.602 11.148 1 98.06 93 ILE B O 1
ATOM 1915 N N . PHE B 1 94 ? 8.703 11.859 9.594 1 98.38 94 PHE B N 1
ATOM 1916 C CA . PHE B 1 94 ? 8.062 12.812 10.492 1 98.38 94 PHE B CA 1
ATOM 1917 C C . PHE B 1 94 ? 6.551 12.82 10.289 1 98.38 94 PHE B C 1
ATOM 1919 O O . PHE B 1 94 ? 6.074 12.883 9.156 1 98.38 94 PHE B O 1
ATOM 1926 N N . TYR B 1 95 ? 5.816 12.758 11.367 1 98.25 95 TYR B N 1
ATOM 1927 C CA . TYR B 1 95 ? 4.359 12.781 11.258 1 98.25 95 TYR B CA 1
ATOM 1928 C C . TYR B 1 95 ? 3.754 13.773 12.242 1 98.25 95 TYR B C 1
ATOM 1930 O O . TYR B 1 95 ? 4.367 14.094 13.258 1 98.25 95 TYR B O 1
ATOM 1938 N N . ALA B 1 96 ? 2.51 14.203 11.992 1 98.56 96 ALA B N 1
ATOM 1939 C CA . ALA B 1 96 ? 1.913 15.242 12.836 1 98.56 96 ALA B CA 1
ATOM 1940 C C . ALA B 1 96 ? 0.863 14.641 13.766 1 98.56 96 ALA B C 1
ATOM 1942 O O . ALA B 1 96 ? 1.132 14.414 14.953 1 98.56 96 ALA B O 1
ATOM 1943 N N . THR B 1 97 ? -0.264 14.172 13.242 1 97.38 97 THR B N 1
ATOM 1944 C CA . THR B 1 97 ? -1.313 13.625 14.094 1 97.38 97 THR B CA 1
ATOM 1945 C C . THR B 1 97 ? -1.109 12.133 14.32 1 97.38 97 THR B C 1
ATOM 1947 O O . THR B 1 97 ? -0.447 11.469 13.523 1 97.38 97 THR B O 1
ATOM 1950 N N . THR B 1 98 ? -1.72 11.602 15.352 1 94 98 THR B N 1
ATOM 1951 C CA . THR B 1 98 ? -1.728 10.172 15.664 1 94 98 THR B CA 1
ATOM 1952 C C . THR B 1 98 ? -3.051 9.539 15.25 1 94 98 THR B C 1
ATOM 1954 O O . THR B 1 98 ? -4.008 10.242 14.922 1 94 98 THR B O 1
ATOM 1957 N N . ALA B 1 99 ? -2.977 8.203 15.289 1 90.44 99 ALA B N 1
ATOM 1958 C CA . ALA B 1 99 ? -4.207 7.469 15 1 90.44 99 ALA B CA 1
ATOM 1959 C C . ALA B 1 99 ? -5.32 7.867 15.969 1 90.44 99 ALA B C 1
ATOM 1961 O O . ALA B 1 99 ? -6.492 7.918 15.586 1 90.44 99 ALA B O 1
ATOM 1962 N N . LYS B 1 100 ? -4.98 8.148 17.172 1 91.88 100 LYS B N 1
ATOM 1963 C CA . LYS B 1 100 ? -5.949 8.562 18.188 1 91.88 100 LYS B CA 1
ATOM 1964 C C . LYS B 1 100 ? -6.574 9.906 17.828 1 91.88 100 LYS B C 1
ATOM 1966 O O . LYS B 1 100 ? -7.781 10.102 17.984 1 91.88 100 LYS B O 1
ATOM 1971 N N . ASP B 1 101 ? -5.734 10.797 17.406 1 94.12 101 ASP B N 1
ATOM 1972 C CA . ASP B 1 101 ? -6.242 12.102 16.984 1 94.12 101 ASP B CA 1
ATOM 1973 C C . ASP B 1 101 ? -7.246 11.953 15.844 1 94.12 101 ASP B C 1
ATOM 1975 O O . ASP B 1 101 ? -8.305 12.578 15.859 1 94.12 101 ASP B O 1
ATOM 1979 N N . VAL B 1 102 ? -6.883 11.164 14.852 1 93.44 102 VAL B N 1
ATOM 1980 C CA . VAL B 1 102 ? -7.688 10.969 13.648 1 93.44 102 VAL B CA 1
ATOM 1981 C C . VAL B 1 102 ? -9.023 10.32 14.023 1 93.44 102 VAL B C 1
ATOM 1983 O O . VAL B 1 102 ? -10.07 10.695 13.484 1 93.44 102 VAL B O 1
ATOM 1986 N N . LYS B 1 103 ? -8.984 9.344 14.883 1 90.69 103 LYS B N 1
ATOM 1987 C CA . LYS B 1 103 ? -10.211 8.703 15.359 1 90.69 103 LYS B CA 1
ATOM 1988 C C . LYS B 1 103 ? -11.102 9.703 16.078 1 90.69 103 LYS B C 1
ATOM 1990 O O . LYS B 1 103 ? -12.312 9.75 15.836 1 90.69 103 LYS B O 1
ATOM 1995 N N . GLU B 1 104 ? -10.562 10.477 16.922 1 91.75 104 GLU B N 1
ATOM 1996 C CA . GLU B 1 104 ? -11.305 11.414 17.75 1 91.75 104 GLU B CA 1
ATOM 1997 C C . GLU B 1 104 ? -11.945 12.516 16.922 1 91.75 104 GLU B C 1
ATOM 1999 O O . GLU B 1 104 ? -13.117 12.828 17.094 1 91.75 104 GLU B O 1
ATOM 2004 N N . HIS B 1 105 ? -11.211 12.992 15.93 1 90.88 105 HIS B N 1
ATOM 2005 C CA . HIS B 1 105 ? -11.68 14.188 15.242 1 90.88 105 HIS B CA 1
ATOM 2006 C C . HIS B 1 105 ? -12.203 13.852 13.844 1 90.88 105 HIS B C 1
ATOM 2008 O O . HIS B 1 105 ? -13.055 14.555 13.305 1 90.88 105 HIS B O 1
ATOM 2014 N N . GLY B 1 106 ? -11.648 12.844 13.203 1 87.75 106 GLY B N 1
ATOM 2015 C CA . GLY B 1 106 ? -11.977 12.5 11.828 1 87.75 106 GLY B CA 1
ATOM 2016 C C . GLY B 1 106 ? -12.914 11.312 11.719 1 87.75 106 GLY B C 1
ATOM 2017 O O . GLY B 1 106 ? -13.531 11.094 10.68 1 87.75 106 GLY B O 1
ATOM 2018 N N . HIS B 1 107 ? -12.922 10.516 12.766 1 81.06 107 HIS B N 1
ATOM 2019 C CA . HIS B 1 107 ? -13.75 9.32 12.836 1 81.06 107 HIS B CA 1
ATOM 2020 C C . HIS B 1 107 ? -13.312 8.281 11.812 1 81.06 107 HIS B C 1
ATOM 2022 O O . HIS B 1 107 ? -14.156 7.613 11.195 1 81.06 107 HIS B O 1
ATOM 2028 N N . PHE B 1 108 ? -12.086 8.227 11.5 1 79.5 108 PHE B N 1
ATOM 2029 C CA . PHE B 1 108 ? -11.453 7.16 10.727 1 79.5 108 PHE B CA 1
ATOM 2030 C C . PHE B 1 108 ? -10.852 6.113 11.656 1 79.5 108 PHE B C 1
ATOM 2032 O O . PHE B 1 108 ? -10.273 6.449 12.695 1 79.5 108 PHE B O 1
ATOM 2039 N N . GLU B 1 109 ? -11.125 4.902 11.336 1 68.75 109 GLU B N 1
ATOM 2040 C CA . GLU B 1 109 ? -10.695 3.854 12.25 1 68.75 109 GLU B CA 1
ATOM 2041 C C . GLU B 1 109 ? -9.602 2.988 11.633 1 68.75 109 GLU B C 1
ATOM 2043 O O . GLU B 1 109 ? -9.859 1.842 11.25 1 68.75 109 GLU B O 1
ATOM 2048 N N . ASP B 1 110 ? -8.438 3.445 11.602 1 65.06 110 ASP B N 1
ATOM 2049 C CA . ASP B 1 110 ? -7.328 2.65 11.086 1 65.06 110 ASP B CA 1
ATOM 2050 C C . ASP B 1 110 ? -6.539 2.004 12.219 1 65.06 110 ASP B C 1
ATOM 2052 O O . ASP B 1 110 ? -5.711 1.123 11.984 1 65.06 110 ASP B O 1
ATOM 2056 N N . GLU B 1 111 ? -6.641 2.512 13.359 1 64.31 111 GLU B N 1
ATOM 2057 C CA . GLU B 1 111 ? -5.891 2 14.508 1 64.31 111 GLU B CA 1
ATOM 2058 C C . GLU B 1 111 ? -6.105 0.5 14.68 1 64.31 111 GLU B C 1
ATOM 2060 O O . GLU B 1 111 ? -5.172 -0.232 15.016 1 64.31 111 GLU B O 1
ATOM 2065 N N . ASP B 1 112 ? -7.113 0.062 14.234 1 74.94 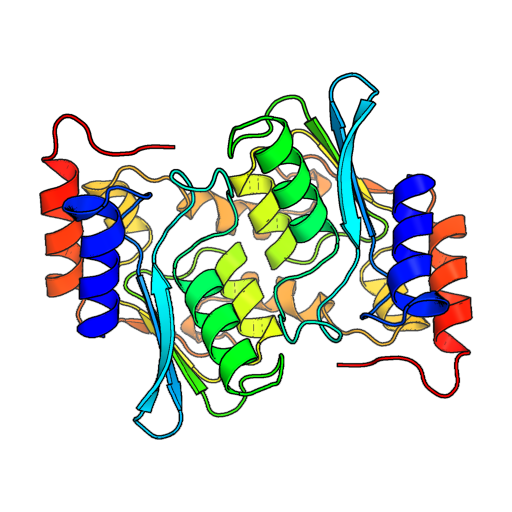112 ASP B N 1
ATOM 2066 C CA . ASP B 1 112 ? -7.52 -1.333 14.383 1 74.94 112 ASP B CA 1
ATOM 2067 C C . ASP B 1 112 ? -6.691 -2.244 13.477 1 74.94 112 ASP B C 1
ATOM 2069 O O . ASP B 1 112 ? -6.484 -3.418 13.789 1 74.94 112 ASP B O 1
ATOM 2073 N N . PHE B 1 113 ? -5.98 -1.63 12.633 1 81.88 113 PHE B N 1
ATOM 2074 C CA . PHE B 1 113 ? -5.27 -2.479 11.68 1 81.88 113 PHE B CA 1
ATOM 2075 C C . PHE B 1 113 ? -3.949 -2.961 12.273 1 81.88 113 PHE B C 1
ATOM 2077 O O . PHE B 1 113 ? -3.57 -4.121 12.094 1 81.88 113 PHE B O 1
ATOM 2084 N N . TYR B 1 114 ? -3.266 -2.176 13.047 1 81.25 114 TYR B N 1
ATOM 2085 C CA . TYR B 1 114 ? -1.998 -2.566 13.656 1 81.25 114 TYR B CA 1
ATOM 2086 C C . TYR B 1 114 ? -2.195 -3.723 14.625 1 81.25 114 TYR B C 1
ATOM 2088 O O . TYR B 1 114 ? -1.349 -4.617 14.719 1 81.25 114 TYR B O 1
ATOM 2096 N N . GLU B 1 115 ? -3.293 -3.604 15.266 1 83.94 115 GLU B N 1
ATOM 2097 C CA . GLU B 1 115 ? -3.586 -4.691 16.188 1 83.94 115 GLU B CA 1
ATOM 2098 C C . GLU B 1 115 ? -3.766 -6.016 15.453 1 83.94 115 GLU B C 1
ATOM 2100 O O . GLU B 1 115 ? -3.35 -7.066 15.945 1 83.94 115 GLU B O 1
ATOM 2105 N N . GLU B 1 116 ? -4.352 -5.957 14.352 1 86.62 116 GLU B N 1
ATOM 2106 C CA . GLU B 1 116 ? -4.559 -7.156 13.539 1 86.62 116 GLU B CA 1
ATOM 2107 C C . GLU B 1 116 ? -3.232 -7.742 13.07 1 86.62 116 GLU B C 1
ATOM 2109 O O . GLU B 1 116 ? -3.068 -8.961 13.016 1 86.62 116 GLU B O 1
ATOM 2114 N N . PHE B 1 117 ? -2.301 -6.859 12.797 1 85.19 117 PHE B N 1
ATOM 2115 C CA . PHE B 1 117 ? -1.024 -7.285 12.242 1 85.19 117 PHE B CA 1
ATOM 2116 C C . PHE B 1 117 ? -0.178 -7.992 13.297 1 85.19 117 PHE B C 1
ATOM 2118 O O . PHE B 1 117 ? 0.77 -8.703 12.961 1 85.19 117 PHE B O 1
ATOM 2125 N N . ALA B 1 118 ? -0.526 -7.75 14.5 1 80.88 118 ALA B N 1
ATOM 2126 C CA . ALA B 1 118 ? 0.21 -8.367 15.594 1 80.88 118 ALA B CA 1
ATOM 2127 C C . ALA B 1 118 ? -0.322 -9.766 15.891 1 80.88 118 ALA B C 1
ATOM 2129 O O . ALA B 1 118 ? 0.323 -10.547 16.594 1 80.88 118 ALA B O 1
ATOM 2130 N N . LYS B 1 119 ? -1.461 -10.141 15.281 1 83.69 119 LYS B N 1
ATOM 2131 C CA . LYS B 1 119 ? -2.072 -11.445 15.484 1 83.69 119 LYS B CA 1
ATOM 2132 C C . LYS B 1 119 ? -1.532 -12.469 14.492 1 83.69 119 LYS B C 1
ATOM 2134 O O . LYS B 1 119 ? -1.107 -12.109 13.391 1 83.69 119 LYS B O 1
ATOM 2139 N N . PRO B 1 120 ? -1.587 -13.805 14.93 1 79.12 120 PRO B N 1
ATOM 2140 C CA . PRO B 1 120 ? -1.369 -14.836 13.914 1 79.12 120 PRO B CA 1
ATOM 2141 C C . PRO B 1 120 ? -2.396 -14.781 12.789 1 79.12 120 PRO B C 1
ATOM 2143 O O . PRO B 1 120 ? -3.559 -14.445 13.023 1 79.12 120 PRO B O 1
ATOM 2146 N N . PRO B 1 121 ? -1.969 -15.086 11.531 1 77.81 121 PRO B N 1
ATOM 2147 C CA . PRO B 1 121 ? -2.855 -14.992 10.367 1 77.81 121 PRO B CA 1
ATOM 2148 C C . PRO B 1 121 ? -4.211 -15.648 10.602 1 77.81 121 PRO B C 1
ATOM 2150 O O . PRO B 1 121 ? -5.242 -15.117 10.195 1 77.81 121 PRO B O 1
ATOM 2153 N N . ALA B 1 122 ? -4.266 -16.75 11.242 1 78.62 122 ALA B N 1
ATOM 2154 C CA . ALA B 1 122 ? -5.492 -17.516 11.461 1 78.62 122 ALA B CA 1
ATOM 2155 C C . ALA B 1 122 ? -6.449 -16.766 12.391 1 78.62 122 ALA B C 1
ATOM 2157 O O . ALA B 1 122 ? -7.652 -17.031 12.383 1 78.62 122 ALA B O 1
ATOM 2158 N N . ASP B 1 123 ? -5.973 -15.773 13.172 1 86.88 123 ASP B N 1
ATOM 2159 C CA . ASP B 1 123 ? -6.781 -15.062 14.156 1 86.88 123 ASP B CA 1
ATOM 2160 C C . ASP B 1 123 ? -7.168 -13.672 13.648 1 86.88 123 ASP B C 1
ATOM 2162 O O . ASP B 1 123 ? -7.848 -12.922 14.352 1 86.88 123 ASP B O 1
ATOM 2166 N N . ARG B 1 124 ? -6.828 -13.438 12.422 1 91.38 124 ARG B N 1
ATOM 2167 C CA . ARG B 1 124 ? -7.113 -12.109 11.875 1 91.38 124 ARG B CA 1
ATOM 2168 C C . ARG B 1 124 ? -8.531 -12.039 11.328 1 91.38 124 ARG B C 1
ATOM 2170 O O . ARG B 1 124 ? -9.164 -13.07 11.094 1 91.38 124 ARG B O 1
ATOM 2177 N N . ASN B 1 125 ? -8.961 -10.789 11.227 1 91.56 125 ASN B N 1
ATOM 2178 C CA . ASN B 1 125 ? -10.312 -10.547 10.75 1 91.56 125 ASN B CA 1
ATOM 2179 C C . ASN B 1 125 ? -10.5 -11.031 9.32 1 91.56 125 ASN B C 1
ATOM 2181 O O . ASN B 1 125 ? -11.586 -11.492 8.945 1 91.56 125 ASN B O 1
ATOM 2185 N N . ILE B 1 126 ? -9.438 -10.82 8.445 1 94.94 126 ILE B N 1
ATOM 2186 C CA . ILE B 1 126 ? -9.477 -11.367 7.09 1 94.94 126 ILE B CA 1
ATOM 2187 C C . ILE B 1 126 ? -8.82 -12.75 7.07 1 94.94 126 ILE B C 1
ATOM 2189 O O . ILE B 1 126 ? -7.598 -12.867 7.195 1 94.94 126 ILE B O 1
ATOM 2193 N N . PRO B 1 127 ? -9.617 -13.758 6.984 1 94.56 127 PRO B N 1
ATOM 2194 C CA . PRO B 1 127 ? -9 -15.094 6.934 1 94.56 127 PRO B CA 1
ATOM 2195 C C . PRO B 1 127 ? -8.07 -15.266 5.734 1 94.56 127 PRO B C 1
ATOM 2197 O O . PRO B 1 127 ? -8.359 -14.758 4.648 1 94.56 127 PRO B O 1
ATOM 2200 N N . ALA B 1 128 ? -6.996 -15.953 5.891 1 94.44 128 ALA B N 1
ATOM 2201 C CA . ALA B 1 128 ? -6.02 -16.266 4.852 1 94.44 128 ALA B CA 1
ATOM 2202 C C . ALA B 1 128 ? -5.691 -17.766 4.836 1 94.44 128 ALA B C 1
ATOM 2204 O O . ALA B 1 128 ? -5.352 -18.344 5.871 1 94.44 128 ALA B O 1
ATOM 2205 N N . VAL B 1 129 ? -5.785 -18.344 3.668 1 95.62 129 VAL B N 1
ATOM 2206 C CA . VAL B 1 129 ? -5.613 -19.781 3.539 1 95.62 129 VAL B CA 1
ATOM 2207 C C . VAL B 1 129 ? -4.59 -20.094 2.447 1 95.62 129 VAL B C 1
ATOM 2209 O O . VAL B 1 129 ? -4.672 -19.547 1.344 1 95.62 129 VAL B O 1
ATOM 2212 N N . GLU B 1 130 ? -3.627 -21 2.805 1 96.69 130 GLU B N 1
ATOM 2213 C CA . GLU B 1 130 ? -2.645 -21.438 1.816 1 96.69 130 GLU B CA 1
ATOM 2214 C C . GLU B 1 130 ? -3.248 -22.453 0.849 1 96.69 130 GLU B C 1
ATOM 2216 O O . GLU B 1 130 ? -3.977 -23.359 1.264 1 96.69 130 GLU B O 1
ATOM 2221 N N . PHE B 1 131 ? -2.932 -22.188 -0.397 1 96.19 131 PHE B N 1
ATOM 2222 C CA . PHE B 1 131 ? -3.533 -22.984 -1.465 1 96.19 131 PHE B CA 1
ATOM 2223 C C . PHE B 1 131 ? -2.629 -23.016 -2.691 1 96.19 131 PHE B C 1
ATOM 2225 O O . PHE B 1 131 ? -2.094 -21.984 -3.102 1 96.19 131 PHE B O 1
ATOM 2232 N N . MET B 1 132 ? -2.318 -24.297 -3.318 1 98.38 132 MET B N 1
ATOM 2233 C CA . MET B 1 132 ? -1.565 -24.484 -4.555 1 98.38 132 MET B CA 1
ATOM 2234 C C . MET B 1 132 ? -0.13 -24 -4.395 1 98.38 132 MET B C 1
ATOM 2236 O O . MET B 1 132 ? 0.422 -23.375 -5.305 1 98.38 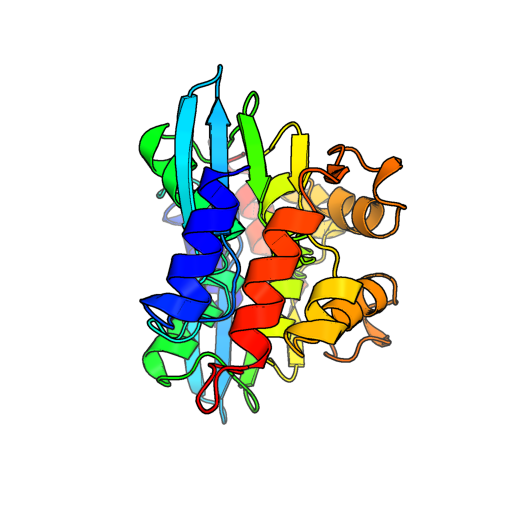132 MET B O 1
ATOM 2240 N N . ARG B 1 133 ? 0.484 -24.297 -3.252 1 98.19 133 ARG B N 1
ATOM 2241 C CA . ARG B 1 133 ? 1.847 -23.875 -2.93 1 98.19 133 ARG B CA 1
ATOM 2242 C C . ARG B 1 133 ? 2.85 -24.516 -3.893 1 98.19 133 ARG B C 1
ATOM 2244 O O . ARG B 1 133 ? 3.74 -23.828 -4.402 1 98.19 133 ARG B O 1
ATOM 2251 N N . GLU B 1 134 ? 2.689 -25.781 -4.188 1 98.19 134 GLU B N 1
ATOM 2252 C CA . GLU B 1 134 ? 3.656 -26.484 -5.02 1 98.19 134 GLU B CA 1
ATOM 2253 C C . GLU B 1 134 ? 3.768 -25.859 -6.402 1 98.19 134 GLU B C 1
ATOM 2255 O O . GLU B 1 134 ? 4.871 -25.656 -6.91 1 98.19 134 GLU B O 1
ATOM 2260 N N . GLU B 1 135 ? 2.682 -25.562 -6.992 1 98.56 135 GLU B N 1
ATOM 2261 C CA . GLU B 1 135 ? 2.662 -24.969 -8.32 1 98.56 135 GLU B CA 1
ATOM 2262 C C . GLU B 1 135 ? 3.33 -23.594 -8.312 1 98.56 135 GLU B C 1
ATOM 2264 O O . GLU B 1 135 ? 4.078 -23.25 -9.234 1 98.56 135 GLU B O 1
ATOM 2269 N N . ALA B 1 136 ? 3.051 -22.859 -7.277 1 98.56 136 ALA B N 1
ATOM 2270 C CA . ALA B 1 136 ? 3.594 -21.5 -7.211 1 98.56 136 ALA B CA 1
ATOM 2271 C C . ALA B 1 136 ? 5.094 -21.516 -6.922 1 98.56 136 ALA B C 1
ATOM 2273 O O . ALA B 1 136 ? 5.84 -20.672 -7.426 1 98.56 136 ALA B O 1
ATOM 2274 N N . VAL B 1 137 ? 5.547 -22.422 -6.094 1 98.19 137 VAL B N 1
ATOM 2275 C CA . VAL B 1 137 ? 6.961 -22.531 -5.754 1 98.19 137 VAL B CA 1
ATOM 2276 C C . VAL B 1 137 ? 7.77 -22.844 -7.012 1 98.19 137 VAL B C 1
ATOM 2278 O O . VAL B 1 137 ? 8.898 -22.359 -7.164 1 98.19 137 VAL B O 1
ATOM 2281 N N . LYS B 1 138 ? 7.199 -23.562 -7.93 1 98.19 138 LYS B N 1
ATOM 2282 C CA . LYS B 1 138 ? 7.891 -23.891 -9.172 1 98.19 138 LYS B CA 1
ATOM 2283 C C . LYS B 1 138 ? 8.258 -22.625 -9.945 1 98.19 138 LYS B C 1
ATOM 2285 O O . LYS B 1 138 ? 9.305 -22.578 -10.594 1 98.19 138 LYS B O 1
ATOM 2290 N N . VAL B 1 139 ? 7.406 -21.609 -9.938 1 98.25 139 VAL B N 1
ATOM 2291 C CA . VAL B 1 139 ? 7.695 -20.344 -10.602 1 98.25 139 VAL B CA 1
ATOM 2292 C C . VAL B 1 139 ? 8.93 -19.703 -9.977 1 98.25 139 VAL B C 1
ATOM 2294 O O . VAL B 1 139 ? 9.82 -19.234 -10.688 1 98.25 139 VAL B O 1
ATOM 2297 N N . TRP B 1 140 ? 9.016 -19.75 -8.688 1 96.81 140 TRP B N 1
ATOM 2298 C CA . TRP B 1 140 ? 10.141 -19.156 -7.98 1 96.81 140 TRP B CA 1
ATOM 2299 C C . TRP B 1 140 ? 11.422 -19.938 -8.242 1 96.81 140 TRP B C 1
ATOM 2301 O O . TRP B 1 140 ? 12.508 -19.375 -8.32 1 96.81 140 TRP B O 1
ATOM 2311 N N . GLU B 1 141 ? 11.297 -21.234 -8.305 1 96.56 141 GLU B N 1
ATOM 2312 C CA . GLU B 1 141 ? 12.461 -22.047 -8.641 1 96.56 141 GLU B CA 1
ATOM 2313 C C . GLU B 1 141 ? 13.031 -21.656 -10.008 1 96.56 141 GLU B C 1
ATOM 2315 O O . GLU B 1 141 ? 14.242 -21.547 -10.164 1 96.56 141 GLU B O 1
ATOM 2320 N N . GLU B 1 142 ? 12.148 -21.5 -10.945 1 96.81 142 GLU B N 1
ATOM 2321 C CA . GLU B 1 142 ? 12.578 -21.047 -12.266 1 96.81 142 GLU B CA 1
ATOM 2322 C C . GLU B 1 142 ? 13.211 -19.656 -12.203 1 96.81 142 GLU B C 1
ATOM 2324 O O . GLU B 1 142 ? 14.242 -19.406 -12.836 1 96.81 142 GLU B O 1
ATOM 2329 N N . PHE B 1 143 ? 12.602 -18.828 -11.516 1 96.62 143 PHE B N 1
ATOM 2330 C CA . PHE B 1 143 ? 13.102 -17.484 -11.328 1 96.62 143 PHE B CA 1
ATOM 2331 C C . PHE B 1 143 ? 14.516 -17.5 -10.758 1 96.62 143 PHE B C 1
ATOM 2333 O O . PHE B 1 143 ? 15.391 -16.766 -11.211 1 96.62 143 PHE B O 1
ATOM 2340 N N . GLY B 1 144 ? 14.719 -18.281 -9.734 1 92.44 144 GLY B N 1
ATOM 2341 C CA . GLY B 1 144 ? 16 -18.391 -9.07 1 92.44 144 GLY B CA 1
ATOM 2342 C C . GLY B 1 144 ? 17.109 -18.844 -9.992 1 92.44 144 GLY B C 1
ATOM 2343 O O . GLY B 1 144 ? 18.297 -18.609 -9.727 1 92.44 144 GLY B O 1
ATOM 2344 N N . GLN B 1 145 ? 16.734 -19.453 -11.07 1 92 145 GLN B N 1
ATOM 2345 C CA . GLN B 1 145 ? 17.703 -20 -12.008 1 92 145 GLN B CA 1
ATOM 2346 C C . GLN B 1 145 ? 18.016 -19 -13.117 1 92 145 GLN B C 1
ATOM 2348 O O . GLN B 1 145 ? 18.922 -19.219 -13.922 1 92 145 GLN B O 1
ATOM 2353 N N . LEU B 1 146 ? 17.312 -17.969 -13.094 1 91.12 146 LEU B N 1
ATOM 2354 C CA . LEU B 1 146 ? 17.562 -16.938 -14.102 1 91.12 146 LEU B CA 1
ATOM 2355 C C . LEU B 1 146 ? 18.844 -16.172 -13.805 1 91.12 146 LEU B C 1
ATOM 2357 O O . LEU B 1 146 ? 19.016 -15.664 -12.695 1 91.12 146 LEU B O 1
ATOM 2361 N N . PRO B 1 147 ? 19.828 -16.094 -14.742 1 88 147 PRO B N 1
ATOM 2362 C CA . PRO B 1 147 ? 21.078 -15.375 -14.508 1 88 147 PRO B CA 1
ATOM 2363 C C . PRO B 1 147 ? 20.875 -13.875 -14.359 1 88 147 PRO B C 1
ATOM 2365 O O . PRO B 1 147 ? 21.625 -13.211 -13.641 1 88 147 PRO B O 1
ATOM 2368 N N . ASP B 1 148 ? 19.891 -13.266 -14.984 1 86.62 148 ASP B N 1
ATOM 2369 C CA . ASP B 1 148 ? 19.656 -11.828 -14.945 1 86.62 148 ASP B CA 1
ATOM 2370 C C . ASP B 1 148 ? 18.297 -11.5 -14.32 1 86.62 148 ASP B C 1
ATOM 2372 O O . ASP B 1 148 ? 17.609 -10.586 -14.766 1 86.62 148 ASP B O 1
ATOM 2376 N N . ARG B 1 149 ? 18.078 -12.195 -13.234 1 84.38 149 ARG B N 1
ATOM 2377 C CA . ARG B 1 149 ? 16.781 -11.992 -12.609 1 84.38 149 ARG B CA 1
ATOM 2378 C C . ARG B 1 149 ? 16.688 -10.609 -11.969 1 84.38 149 ARG B C 1
ATOM 2380 O O . ARG B 1 149 ? 17.688 -10.062 -11.516 1 84.38 149 ARG B O 1
ATOM 2387 N N . CYS B 1 150 ? 15.461 -10.07 -11.945 1 82.81 150 CYS B N 1
ATOM 2388 C CA . CYS B 1 150 ? 15.211 -8.758 -11.352 1 82.81 150 CYS B CA 1
ATOM 2389 C C . CYS B 1 150 ? 15.266 -8.836 -9.828 1 82.81 150 CYS B C 1
ATOM 2391 O O . CYS B 1 150 ? 14.703 -9.75 -9.227 1 82.81 150 CYS B O 1
ATOM 2393 N N . HIS B 1 151 ? 16.078 -7.953 -9.234 1 82.19 151 HIS B N 1
ATOM 2394 C CA . HIS B 1 151 ? 16.141 -7.863 -7.777 1 82.19 151 HIS B CA 1
ATOM 2395 C C . HIS B 1 151 ? 16.203 -6.41 -7.32 1 82.19 151 HIS B C 1
ATOM 2397 O O . HIS B 1 151 ? 16.859 -5.582 -7.957 1 82.19 151 HIS B O 1
ATOM 2403 N N . TYR B 1 152 ? 15.469 -6.195 -6.379 1 82.81 152 TYR B N 1
ATOM 2404 C CA . TYR B 1 152 ? 15.43 -4.832 -5.867 1 82.81 152 TYR B CA 1
ATOM 2405 C C . TYR B 1 152 ? 15.273 -4.82 -4.352 1 82.81 152 TYR B C 1
ATOM 2407 O O . TYR B 1 152 ? 14.781 -5.793 -3.766 1 82.81 152 TYR B O 1
#

pLDDT: mean 94.52, std 6.92, range [62.66, 98.94]

InterPro domains:
  IPR002125 Cytidine and deoxycytidylate deaminase domain [PF00383] (1-96)
  IPR002125 Cytidine and deoxycytidylate deaminase domain [PS51747] (1-120)
  IPR016193 Cytidine deaminase-like [SSF53927] (1-149)

Solvent-accessible surface area (backbone atoms only — not comparable to full-atom values): 14493 Å² total; per-residue (Å²): 93,71,65,11,34,48,34,7,38,41,11,32,67,70,68,52,18,20,52,67,27,5,9,30,28,29,42,90,89,34,79,51,16,52,21,36,16,32,26,61,73,59,18,21,52,65,38,36,9,54,46,34,4,51,40,38,25,13,51,72,69,69,31,34,64,36,68,76,22,35,35,27,26,26,39,53,69,49,61,26,44,44,34,40,38,60,58,19,36,41,52,33,37,38,20,20,28,46,57,65,53,39,32,73,35,60,68,47,83,62,63,63,51,59,59,43,69,64,40,59,61,83,73,27,90,51,42,60,42,80,48,67,33,71,68,34,45,51,51,34,50,53,43,54,67,42,91,82,55,68,79,132,93,71,66,11,33,49,33,7,40,40,11,32,67,72,67,54,17,21,51,66,27,6,8,30,28,30,44,90,89,34,79,51,18,52,21,35,16,33,26,63,73,60,17,20,52,63,37,35,9,54,46,34,5,52,40,39,25,14,51,70,69,68,31,32,63,36,67,76,22,35,37,28,25,28,39,52,69,51,61,27,45,44,34,39,37,60,58,19,36,43,52,33,36,37,20,20,27,44,59,66,53,39,33,73,36,60,68,47,81,60,64,64,50,59,59,42,68,65,41,59,62,83,74,28,90,52,41,61,43,82,48,68,34,70,68,35,46,51,51,32,50,54,43,53,67,42,91,81,53,66,80,130

Foldseek 3Di:
DVVQQVLLCCCCPNVVQDHSKWKFKDAPRHTQFIAAHRCRVVVNPLRHRLLRRLVSNCVSVVHLADPRIEMEMAEDDFPSSVVSCVSNPHPYYHYHYYQVRCCVPVVDHRVVVVVQVVDDQCPHPDHDDDDPVVVVVVVVVVQVPDPDHDDD/DVVQQVLLCCCCPNVVQDHSKWKFKDAPRHTQFIAAHRCRVVVNPLRHRLLRRLVSNCVSVVHLADPRIEMEMAEDDFPSSVVSCVSNPHPYYHYHYYQVRCCVPVVDHRVVVVVQVVDDQCPHPDHDDDDPVVVVVVVVVVQVPDPDHDDD

Sequence (304 aa):
MERAIYLSRVAGLEKRTGGCFGAVVVKNGKIVGEGYNNVISHNDPTWHGEVGAIRDASQRLGTPHLRGCVLYTSSEPCPMCMGACYWARIDKIFYATTAKDVKEHGHFEDEDFYEEFAKPPADRNIPAVEFMREEAVKVWEEFGQLPDRCHYMERAIYLSRVAGLEKRTGGCFGAVVVKNGKIVGEGYNNVISHNDPTWHGEVGAIRDASQRLGTPHLRGCVLYTSSEPCPMCMGACYWARIDKIFYATTAKDVKEHGHFEDEDFYEEFAKPPADRNIPAVEFMREEAVKVWEEFGQLPDRCHY

Secondary structure (DSSP, 8-state):
-HHHHHHHHIIIIIS-SSSS-EEEEEETTEEEEEEE--TTTTT-TT--HHHHHHHHHHHHHTSS--TTEEEEEEEPPPHHHHHHHHHHT--EEEEEE-HHHHHHHH----HHHHHHHTS-GGGSSS-EEE--HHHHHHHHHHHHT-TT----/-HHHHHHHHIIIIIS-SSSS-EEEEEETTEEEEEEE--TTTTT-TT--HHHHHHHHHHHHHTSS--TTEEEEEEEPPPHHHHHHHHHHT--EEEEEE-HHHHHHHH----HHHHHHHTS-GGGSSS-EEE--HHHHHHHHHHHHT-TT----

Organism: Tetradesmus obliquus (NCBI:txid3088)

Radius of gyration: 18.39 Å; Cα contacts (8 Å, |Δi|>4): 796; chains: 2; bounding box: 43×49×38 Å

Nearest PDB structures (foldseek):
  1tiy-assembly1_A  TM=9.465E-01  e=6.113E-18  Bacillus subtilis
  2nx8-assembly1_A-2  TM=9.792E-01  e=9.047E-11  Streptococcus pyogenes serotype M6
  7dbf-assembly1_D  TM=7.104E-01  e=1.693E-12  Arabidopsis thaliana
  7w1q-assembly1_D  TM=7.093E-01  e=3.286E-12  Arabidopsis thaliana
  7dqn-assembly1_A  TM=7.235E-01  e=7.781E-12  Arabidopsis thaliana